Protein AF-A0A3P6SZJ7-F1 (afdb_monomer_lite)

Radius of gyration: 25.79 Å; chains: 1; bounding box: 48×40×78 Å

InterPro domains:
  IPR000969 FACT complex subunit SSRP1/POB3 [PR00887] (162-178)
  IPR000969 FACT complex subunit SSRP1/POB3 [PR00887] (184-200)
  IPR011993 PH-like domain superfamily [G3DSA:2.30.29.30] (1-70)
  IPR024954 SSRP1, dimerization domain [PF03531] (82-145)
  IPR035417 FACT complex subunit SSRP1/POB3, N-terminal PH domain [PF17292] (1-74)
  IPR038167 SSRP1 domain superfamily [G3DSA:2.30.29.220] (71-152)
  IPR048993 FACT complex subunit SSRP1-like, first PH domain [PF21103] (157-251)
  IPR048993 FACT complex subunit SSRP1-like, first PH domain [cd13230] (157-252)
  IPR050454 RTT106/SSRP1 Histone Chaperone/FACT Complex [PTHR45849] (1-251)

Organism: Anisakis simplex (NCBI:txid6269)

Sequence (252 aa):
MADQQIQFKNTKTGKLQNIPSSDIDTIAWMRLANKPGLKFSLSNGTSLRFGGFHDKDFEKIKAFASKNWNKEVSQLEQSLKGWNYGKAEVKGQVLEFDVDDKPCFEIPLSNVSNCTSGKSEAVLEFHQNDDCAVSLMEMRFHIPTDPDADEDVDPVEILCTTPRGRYDIKVYQNHLSLHGKTYDYKIPIKTIMRLFLLPHKDGRHMYFVVQIHSFIQISLNPPLRQGQTRYHFLVLEFTKDEEVELDLGLTQ

Structure (mmCIF, N/CA/C/O backbone):
data_AF-A0A3P6SZJ7-F1
#
_entry.id   AF-A0A3P6SZJ7-F1
#
loop_
_atom_site.group_PDB
_atom_site.id
_atom_site.type_symbol
_atom_site.label_atom_id
_atom_site.label_alt_id
_atom_site.label_comp_id
_atom_site.label_asym_id
_atom_site.label_entity_id
_atom_site.label_seq_id
_atom_site.pdbx_PDB_ins_code
_atom_site.Cartn_x
_atom_site.Cartn_y
_atom_site.Cartn_z
_atom_site.occupancy
_atom_site.B_iso_or_equiv
_atom_site.auth_seq_id
_atom_site.auth_comp_id
_atom_site.auth_asym_id
_atom_site.auth_atom_id
_atom_site.pdbx_PDB_model_num
ATOM 1 N N . MET A 1 1 ? -18.912 4.535 22.023 1.00 76.19 1 MET A N 1
ATOM 2 C CA . MET A 1 1 ? -19.609 3.829 20.927 1.00 76.19 1 MET A CA 1
ATOM 3 C C . MET A 1 1 ? -21.094 4.044 21.138 1.00 76.19 1 MET A C 1
ATOM 5 O O . MET A 1 1 ? -21.507 4.079 22.291 1.00 76.19 1 MET A O 1
ATOM 9 N N . ALA A 1 2 ? -21.849 4.267 20.070 1.00 83.06 2 ALA A N 1
ATOM 10 C CA . ALA A 1 2 ? -23.304 4.381 20.105 1.00 83.06 2 ALA A CA 1
ATOM 11 C C . ALA A 1 2 ? -23.923 3.172 19.390 1.00 83.06 2 ALA A C 1
ATOM 13 O O . ALA A 1 2 ? -23.238 2.478 18.637 1.00 83.06 2 ALA A O 1
ATOM 14 N N . ASP A 1 3 ? -25.215 2.936 19.609 1.00 81.75 3 ASP A N 1
ATOM 15 C CA . ASP A 1 3 ? -25.893 1.711 19.168 1.00 81.75 3 ASP A CA 1
ATOM 16 C C . ASP A 1 3 ? -25.771 1.445 17.666 1.00 81.75 3 ASP A C 1
ATOM 18 O O . ASP A 1 3 ? -25.648 0.297 17.267 1.00 81.75 3 ASP A O 1
ATOM 22 N N . GLN A 1 4 ? -25.719 2.493 16.841 1.00 86.31 4 GLN A N 1
ATOM 23 C CA . GLN A 1 4 ? -25.642 2.366 15.382 1.00 86.31 4 GLN A CA 1
ATOM 24 C C . GLN A 1 4 ? -24.358 2.934 14.770 1.00 86.31 4 GLN A C 1
ATOM 26 O O . GLN A 1 4 ? -24.200 2.884 13.551 1.00 86.31 4 GLN A O 1
ATOM 31 N N . GLN A 1 5 ? -23.446 3.494 15.569 1.00 88.00 5 GLN A N 1
ATOM 32 C CA . GLN A 1 5 ? -22.256 4.164 15.039 1.00 88.00 5 GLN A CA 1
ATOM 33 C C . GLN A 1 5 ? -21.119 4.278 16.053 1.00 88.00 5 GLN A C 1
ATOM 35 O O . GLN A 1 5 ? -21.310 4.326 17.272 1.00 88.00 5 GLN A O 1
ATOM 40 N N . ILE A 1 6 ? -19.912 4.435 15.532 1.00 89.06 6 ILE A N 1
ATOM 41 C CA . ILE A 1 6 ? -18.746 4.889 16.276 1.00 89.06 6 ILE A CA 1
ATOM 42 C C . ILE A 1 6 ? -18.614 6.389 16.051 1.00 89.06 6 ILE A C 1
ATOM 44 O O . ILE A 1 6 ? -18.630 6.856 14.919 1.00 89.06 6 ILE A O 1
ATOM 48 N N . GLN A 1 7 ? -18.463 7.139 17.137 1.00 89.44 7 GLN A N 1
ATOM 49 C CA . GLN A 1 7 ? -18.126 8.555 17.087 1.00 89.44 7 GLN A CA 1
ATOM 50 C C . GLN A 1 7 ? -16.759 8.736 17.727 1.00 89.44 7 GLN A C 1
ATOM 52 O O . GLN A 1 7 ? -16.551 8.355 18.883 1.00 89.44 7 GLN A O 1
ATOM 57 N N . PHE A 1 8 ? -15.834 9.311 16.973 1.00 87.62 8 PHE A N 1
ATOM 58 C CA . PHE A 1 8 ? -14.504 9.655 17.439 1.00 87.62 8 PHE A CA 1
ATOM 59 C C . PHE A 1 8 ? -14.278 11.148 17.258 1.00 87.62 8 PHE A C 1
ATOM 61 O O . PHE A 1 8 ? -14.463 11.688 16.172 1.00 87.62 8 PHE A O 1
ATOM 68 N N . LYS A 1 9 ? -13.853 11.825 18.323 1.00 86.44 9 LYS A N 1
ATOM 69 C CA . LYS A 1 9 ? -13.433 13.222 18.259 1.00 86.44 9 LYS A CA 1
ATOM 70 C C . LYS A 1 9 ? -11.936 13.283 18.499 1.00 86.44 9 LYS A C 1
ATOM 72 O O . LYS A 1 9 ? -11.476 12.972 19.596 1.00 86.44 9 LYS A O 1
ATOM 77 N N . ASN A 1 10 ? -11.186 13.699 17.486 1.00 81.38 10 ASN A N 1
ATOM 78 C CA . ASN A 1 10 ? -9.757 13.924 17.640 1.00 81.38 10 ASN A CA 1
ATOM 79 C C . ASN A 1 10 ? -9.541 15.120 18.581 1.00 81.38 10 ASN A C 1
ATOM 81 O O . ASN A 1 10 ? -10.051 16.212 18.336 1.00 81.38 10 ASN A O 1
ATOM 85 N N . THR A 1 11 ? -8.802 14.917 19.669 1.00 82.81 11 THR A N 1
ATOM 86 C CA . THR A 1 11 ? -8.561 15.952 20.685 1.00 82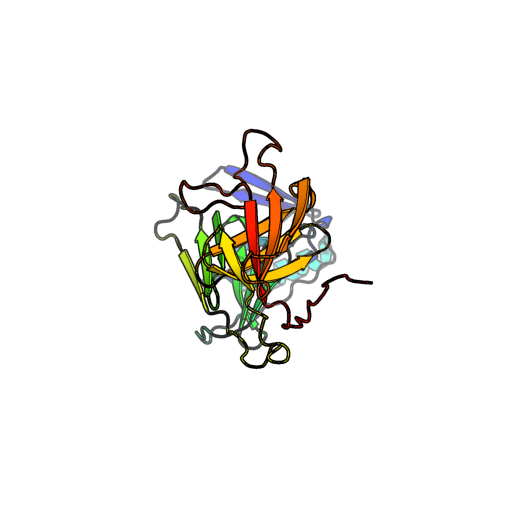.81 11 THR A CA 1
ATOM 87 C C . THR A 1 11 ? -7.619 17.055 20.211 1.00 82.81 11 THR A C 1
ATOM 89 O O . THR A 1 11 ? -7.724 18.169 20.712 1.00 82.81 11 THR A O 1
ATOM 92 N N . LYS A 1 12 ? -6.738 16.776 19.241 1.00 79.12 12 LYS A N 1
ATOM 93 C CA . LYS A 1 12 ? -5.815 17.761 18.657 1.00 79.12 12 LYS A CA 1
ATOM 94 C C . LYS A 1 12 ? -6.482 18.584 17.558 1.00 79.12 12 LYS A C 1
ATOM 96 O O . LYS A 1 12 ? -6.440 19.805 17.595 1.00 79.12 12 LYS A O 1
ATOM 101 N N . THR A 1 13 ? -7.113 17.919 16.589 1.00 80.31 13 THR A N 1
ATOM 102 C CA . THR A 1 13 ? -7.690 18.599 15.413 1.00 80.31 13 THR A CA 1
ATOM 103 C C . THR A 1 13 ? -9.141 19.028 15.613 1.00 80.31 13 THR A C 1
ATOM 105 O O . THR A 1 13 ? -9.697 19.739 14.783 1.00 80.31 13 THR A O 1
ATOM 108 N N . GLY A 1 14 ? -9.805 18.545 16.668 1.00 82.00 14 GLY A N 1
ATOM 109 C CA . GLY A 1 14 ? -11.236 18.753 16.900 1.00 82.00 14 GLY A CA 1
ATOM 110 C C . GLY A 1 14 ? -12.147 18.014 15.913 1.00 82.00 14 GLY A C 1
ATOM 111 O O . GLY A 1 14 ? -13.367 18.046 16.085 1.00 82.00 14 GLY A O 1
ATOM 112 N N . LYS A 1 15 ? -11.577 17.334 14.906 1.00 84.25 15 LYS A N 1
ATOM 113 C CA . LYS A 1 15 ? -12.318 16.646 13.848 1.00 84.25 15 LYS A CA 1
ATOM 114 C C . LYS A 1 15 ? -13.164 15.528 14.448 1.00 84.25 15 LYS A C 1
ATOM 116 O O . LYS A 1 15 ? -12.641 14.629 15.111 1.00 84.25 15 LYS A O 1
ATOM 121 N N . LEU A 1 16 ? -14.468 15.602 14.199 1.00 86.69 16 LEU A N 1
ATOM 122 C CA . LEU A 1 16 ? -15.416 14.547 14.520 1.00 86.69 16 LEU A CA 1
ATOM 123 C C . LEU A 1 16 ? -15.485 13.575 13.340 1.00 86.69 16 LEU A C 1
ATOM 125 O O . LEU A 1 16 ? -15.682 13.988 12.198 1.00 86.69 16 LEU A O 1
ATOM 129 N N . GLN A 1 17 ? -15.318 12.293 13.622 1.00 87.00 17 GLN A N 1
ATOM 130 C CA . GLN A 1 17 ? -15.452 11.206 12.672 1.00 87.00 17 GLN A CA 1
ATOM 131 C C . GLN A 1 17 ? -16.564 10.284 13.159 1.00 87.00 17 GLN A C 1
ATOM 133 O O . GLN A 1 17 ? -16.480 9.727 14.254 1.00 87.00 17 GLN A O 1
ATOM 138 N N . ASN A 1 18 ? -17.600 10.141 12.337 1.00 90.06 18 ASN A N 1
ATOM 139 C CA . ASN A 1 18 ? -18.722 9.251 12.592 1.00 90.06 18 ASN A CA 1
ATOM 140 C C . ASN A 1 18 ? -18.651 8.101 11.594 1.00 90.06 18 ASN A C 1
ATOM 142 O O . ASN A 1 18 ? -18.547 8.341 10.393 1.00 90.06 18 ASN A O 1
ATOM 146 N N . ILE A 1 19 ? -18.675 6.873 12.097 1.00 90.50 19 ILE A N 1
ATOM 147 C CA . ILE A 1 19 ? -18.594 5.652 11.298 1.00 90.50 19 ILE A CA 1
ATOM 148 C C . ILE A 1 19 ? -19.847 4.835 11.606 1.00 90.50 19 ILE A C 1
ATOM 150 O O . ILE A 1 19 ? -19.990 4.362 12.740 1.00 90.50 19 ILE A O 1
ATOM 154 N N . PRO A 1 20 ? -20.771 4.695 10.650 1.00 92.31 20 PRO A N 1
ATOM 155 C CA . PRO A 1 20 ? -21.921 3.816 10.788 1.00 92.31 20 PRO A CA 1
ATOM 156 C C . PRO A 1 20 ? -21.491 2.374 11.061 1.00 92.31 20 PRO A C 1
ATOM 158 O O . PRO A 1 20 ? -20.529 1.874 10.486 1.00 92.31 20 PRO A O 1
ATOM 161 N N . SER A 1 21 ? -22.234 1.682 11.920 1.00 91.25 21 SER A N 1
ATOM 162 C CA . SER A 1 21 ? -22.017 0.254 12.191 1.00 91.25 21 SER A CA 1
ATOM 163 C C . SER A 1 21 ? -22.237 -0.630 10.958 1.00 91.25 21 SER A C 1
ATOM 165 O O . SER A 1 21 ? -21.611 -1.681 10.857 1.00 91.25 21 SER A O 1
ATOM 167 N N . SER A 1 22 ? -23.063 -0.180 10.005 1.00 92.69 22 SER A N 1
ATOM 168 C CA . SER A 1 22 ? -23.278 -0.825 8.703 1.00 92.69 22 SER A CA 1
ATOM 169 C C . SER A 1 22 ? -22.016 -0.904 7.853 1.00 92.69 22 SER A C 1
ATOM 171 O O . SER A 1 22 ? -21.877 -1.826 7.058 1.00 92.69 22 SER A O 1
ATOM 173 N N . ASP A 1 23 ? -21.105 0.054 8.025 1.00 93.50 23 ASP A N 1
ATOM 174 C CA . ASP A 1 23 ? -19.923 0.190 7.177 1.00 93.50 23 ASP A CA 1
ATOM 175 C C . ASP A 1 23 ? -18.754 -0.647 7.708 1.00 93.50 23 ASP A C 1
ATOM 177 O O . ASP A 1 23 ? -17.721 -0.740 7.048 1.00 93.50 23 ASP A O 1
ATOM 181 N N . ILE A 1 24 ? -18.904 -1.231 8.902 1.00 93.56 24 ILE A N 1
ATOM 182 C CA . ILE A 1 24 ? -17.894 -2.047 9.569 1.00 93.56 24 ILE A CA 1
ATOM 183 C C . ILE A 1 24 ? -18.015 -3.484 9.072 1.00 93.56 24 ILE A C 1
ATOM 185 O O . ILE A 1 24 ? -19.023 -4.151 9.312 1.00 93.56 24 ILE A O 1
ATOM 189 N N . ASP A 1 25 ? -16.948 -4.003 8.477 1.00 92.81 25 ASP A N 1
ATOM 190 C CA . ASP A 1 25 ? -16.875 -5.402 8.067 1.00 92.81 25 ASP A CA 1
ATOM 191 C C . ASP A 1 25 ? -16.391 -6.269 9.220 1.00 92.81 25 ASP A C 1
ATOM 193 O O . ASP A 1 25 ? -17.108 -7.179 9.651 1.00 92.81 25 ASP A O 1
ATOM 197 N N . THR A 1 26 ? -15.214 -5.944 9.760 1.00 92.94 26 THR A N 1
ATOM 198 C CA . THR A 1 26 ? -14.556 -6.719 10.816 1.00 92.94 26 THR A CA 1
ATOM 199 C C . THR A 1 26 ? -14.027 -5.831 11.936 1.00 92.94 26 THR A C 1
ATOM 201 O O . THR A 1 26 ? -13.683 -4.661 11.738 1.00 92.94 26 THR A O 1
ATOM 204 N N . ILE A 1 27 ? -13.978 -6.407 13.140 1.00 95.31 27 ILE A N 1
ATOM 205 C CA . ILE A 1 27 ? -13.460 -5.760 14.344 1.00 95.31 27 ILE A CA 1
ATOM 206 C C . ILE A 1 27 ? -12.384 -6.664 14.937 1.00 95.31 27 ILE A C 1
ATOM 208 O O . ILE A 1 27 ? -12.662 -7.796 15.329 1.00 95.31 27 ILE A O 1
ATOM 212 N N . ALA A 1 28 ? -11.163 -6.150 15.032 1.00 95.06 28 ALA A N 1
ATOM 213 C CA . ALA A 1 28 ? -10.030 -6.868 15.593 1.00 95.06 28 ALA A CA 1
ATOM 214 C C . ALA A 1 28 ? -9.507 -6.176 16.857 1.00 95.06 28 ALA A C 1
ATOM 216 O O . ALA A 1 28 ? -9.286 -4.964 16.884 1.00 95.06 28 ALA A O 1
ATOM 217 N N . TRP A 1 29 ? -9.282 -6.963 17.904 1.00 95.75 29 TRP A N 1
ATOM 218 C CA . TRP A 1 29 ? -8.554 -6.565 19.101 1.00 95.75 29 TRP A CA 1
ATOM 219 C C . TRP A 1 29 ? -7.080 -6.912 18.925 1.00 95.75 29 TRP A C 1
ATOM 221 O O . TRP A 1 29 ? -6.735 -8.082 18.766 1.00 95.75 29 TRP A O 1
ATOM 231 N N . MET A 1 30 ? -6.217 -5.901 18.945 1.00 93.62 30 MET A N 1
ATOM 232 C CA . MET A 1 30 ? -4.788 -6.053 18.655 1.00 93.62 30 MET A CA 1
ATOM 233 C C . MET A 1 30 ? -3.933 -5.168 19.565 1.00 93.62 30 MET A C 1
ATOM 235 O O . MET A 1 30 ? -4.438 -4.266 20.235 1.00 93.62 30 MET A O 1
ATOM 239 N N . ARG A 1 31 ? -2.619 -5.397 19.591 1.00 90.19 31 ARG A N 1
ATOM 240 C CA . ARG A 1 31 ? -1.677 -4.526 20.308 1.00 90.19 31 ARG A CA 1
ATOM 241 C C . ARG A 1 31 ? -1.340 -3.313 19.437 1.00 90.19 31 ARG A C 1
ATOM 243 O O . ARG A 1 31 ? -0.847 -3.441 18.325 1.00 90.19 31 ARG A O 1
ATOM 250 N N . LEU A 1 32 ? -1.554 -2.112 19.966 1.00 88.94 32 LEU A N 1
ATOM 251 C CA . LEU A 1 32 ? -1.064 -0.866 19.378 1.00 88.94 32 LEU A CA 1
ATOM 252 C C . LEU A 1 32 ? 0.052 -0.325 20.275 1.00 88.94 32 LEU A C 1
ATOM 254 O O . LEU A 1 32 ? -0.197 0.289 21.315 1.00 88.94 32 LEU A O 1
ATOM 258 N N . ALA A 1 33 ? 1.298 -0.598 19.879 1.00 83.75 33 ALA A N 1
ATOM 259 C CA . ALA A 1 33 ? 2.487 -0.376 20.700 1.00 83.75 33 ALA A CA 1
ATOM 260 C C . ALA A 1 33 ? 2.377 -1.086 22.067 1.00 83.75 33 ALA A C 1
ATOM 262 O O . ALA A 1 33 ? 2.270 -2.309 22.135 1.00 83.75 33 ALA A O 1
ATOM 263 N N . ASN A 1 34 ? 2.396 -0.338 23.171 1.00 85.69 34 ASN A N 1
ATOM 264 C CA . ASN A 1 34 ? 2.392 -0.895 24.524 1.00 85.69 34 ASN A CA 1
ATOM 265 C C . ASN A 1 34 ? 0.990 -1.135 25.109 1.00 85.69 34 ASN A C 1
ATOM 267 O O . ASN A 1 34 ? 0.890 -1.692 26.203 1.00 85.69 34 ASN A O 1
ATOM 271 N N . LYS A 1 35 ? -0.086 -0.752 24.412 1.00 91.31 35 LYS A N 1
ATOM 272 C CA . LYS A 1 35 ? -1.468 -0.887 24.897 1.00 91.31 35 LYS A CA 1
ATOM 273 C C . LYS A 1 35 ? -2.346 -1.630 23.893 1.00 91.31 35 LYS A C 1
ATOM 275 O O . LYS A 1 35 ? -2.045 -1.625 22.701 1.00 91.31 35 LYS A O 1
ATOM 280 N N . PRO A 1 36 ? -3.427 -2.280 24.341 1.00 92.38 36 PRO A N 1
ATOM 281 C CA . PRO A 1 36 ? -4.401 -2.827 23.418 1.00 92.38 36 PRO A CA 1
ATOM 282 C C . PRO A 1 36 ? -5.149 -1.724 22.658 1.00 92.38 36 PRO A C 1
ATOM 284 O O . PRO A 1 36 ? -5.267 -0.568 23.092 1.00 92.38 36 PRO A O 1
ATOM 287 N N . GLY A 1 37 ? -5.649 -2.114 21.497 1.00 94.25 37 GLY A N 1
ATOM 288 C CA . GLY A 1 37 ? -6.355 -1.276 20.554 1.00 94.25 37 GLY A CA 1
ATOM 289 C C . GLY A 1 37 ? -7.414 -2.048 19.783 1.00 94.25 37 GLY A C 1
ATOM 290 O O . GLY A 1 37 ? -7.421 -3.278 19.739 1.00 94.25 37 GLY A O 1
ATOM 291 N N . LEU A 1 38 ? -8.298 -1.286 19.152 1.00 94.31 38 LEU A N 1
ATOM 292 C CA . LEU A 1 38 ? -9.289 -1.783 18.213 1.00 94.31 38 LEU A CA 1
ATOM 293 C C . LEU A 1 38 ? -8.911 -1.373 16.801 1.00 94.31 38 LEU A C 1
ATOM 295 O O . LEU A 1 38 ? -8.642 -0.197 16.546 1.00 94.31 38 LEU A O 1
ATOM 299 N N . LYS A 1 39 ? -8.963 -2.335 15.889 1.00 92.94 39 LYS A N 1
ATOM 300 C CA . LYS A 1 39 ? -8.926 -2.123 14.448 1.00 92.94 39 LYS A CA 1
ATOM 301 C C . LYS A 1 39 ? -10.315 -2.399 13.882 1.00 92.94 39 LYS A C 1
ATOM 303 O O . LYS A 1 39 ? -10.883 -3.460 14.124 1.00 92.94 39 LYS A O 1
ATOM 308 N N . PHE A 1 40 ? -10.840 -1.437 13.138 1.00 92.69 40 PHE A N 1
ATOM 309 C CA . PHE A 1 40 ? -12.068 -1.561 12.365 1.00 92.69 40 PHE A CA 1
ATOM 310 C C . PHE A 1 40 ? -11.699 -1.573 10.890 1.00 92.69 40 PHE A C 1
ATOM 312 O O . PHE A 1 40 ? -11.161 -0.581 10.393 1.00 92.69 40 PHE A O 1
ATOM 319 N N . SER A 1 41 ? -11.995 -2.671 10.204 1.00 91.94 41 SER A N 1
ATOM 320 C CA . SER A 1 41 ? -11.921 -2.715 8.744 1.00 91.94 41 SER A CA 1
ATOM 321 C C . SER A 1 41 ? -13.289 -2.357 8.186 1.00 91.94 41 SER A C 1
ATOM 323 O O . SER A 1 41 ? -14.299 -2.943 8.586 1.00 91.94 41 SER A O 1
ATOM 325 N N . LEU A 1 42 ? -13.322 -1.364 7.306 1.00 91.88 42 LEU A N 1
ATOM 326 C CA . LEU A 1 42 ? -14.545 -0.858 6.702 1.00 91.88 42 LEU A CA 1
ATOM 327 C C . LEU A 1 42 ? -14.739 -1.424 5.294 1.00 91.88 42 LEU A C 1
ATOM 329 O O . LEU A 1 42 ? -13.766 -1.689 4.587 1.00 91.88 42 LEU A O 1
ATOM 333 N N . SER A 1 43 ? -15.993 -1.478 4.860 1.00 90.81 43 SER A N 1
ATOM 334 C CA . SER A 1 43 ? -16.419 -1.927 3.522 1.00 90.81 43 SER A CA 1
ATOM 335 C C . SER A 1 43 ? -15.813 -1.141 2.360 1.00 90.81 43 SER A C 1
ATOM 337 O O . SER A 1 43 ? -15.677 -1.656 1.253 1.00 90.81 43 SER A O 1
ATOM 339 N N . ASN A 1 44 ? -15.376 0.097 2.598 1.00 86.12 44 ASN A N 1
ATOM 340 C CA . ASN A 1 44 ? -14.652 0.897 1.608 1.00 86.12 44 ASN A CA 1
ATOM 341 C C . ASN A 1 44 ? -13.151 0.541 1.497 1.00 86.12 44 ASN A C 1
ATOM 343 O O . ASN A 1 44 ? -12.404 1.238 0.810 1.00 86.12 44 ASN A O 1
ATOM 347 N N . GLY A 1 45 ? -12.692 -0.493 2.208 1.00 84.56 45 GLY A N 1
ATOM 348 C CA . GLY A 1 45 ? -11.298 -0.938 2.246 1.00 84.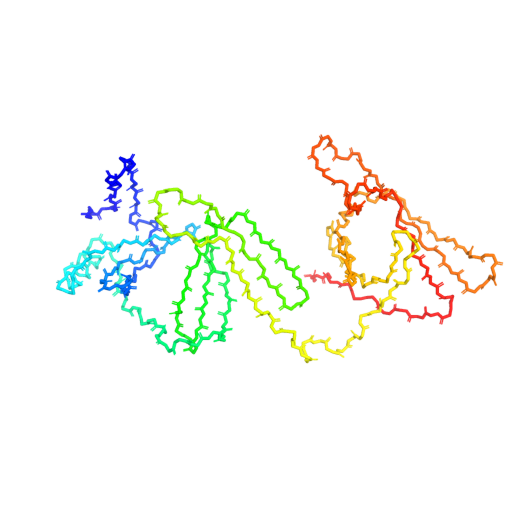56 45 GLY A CA 1
ATOM 349 C C . GLY A 1 45 ? -10.397 -0.147 3.200 1.00 84.56 45 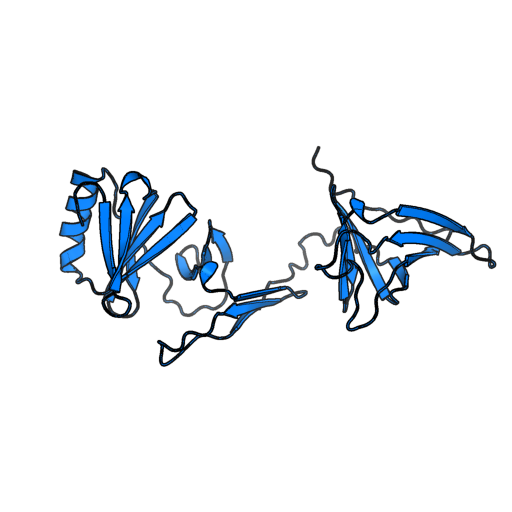GLY A C 1
ATOM 350 O O . GLY A 1 45 ? -9.201 -0.428 3.263 1.00 84.56 45 GLY A O 1
ATOM 351 N N . THR A 1 46 ? -10.924 0.835 3.937 1.00 87.19 46 THR A N 1
ATOM 352 C CA . THR A 1 46 ? -10.151 1.614 4.920 1.00 87.19 46 THR A CA 1
ATOM 353 C C . THR A 1 46 ? -10.046 0.862 6.248 1.00 87.19 46 THR A C 1
ATOM 355 O O . THR A 1 46 ? -11.018 0.273 6.716 1.00 87.19 46 THR A O 1
ATOM 358 N N . SER A 1 47 ? -8.882 0.944 6.897 1.00 88.62 47 SER A N 1
ATOM 359 C CA . SER A 1 47 ? -8.662 0.460 8.266 1.00 88.62 47 SER A CA 1
ATOM 360 C C . SER A 1 47 ? -8.552 1.639 9.233 1.00 88.62 47 SER A C 1
ATOM 362 O O . SER A 1 47 ? -7.792 2.579 8.995 1.00 88.62 47 SER A O 1
ATOM 364 N N . LEU A 1 48 ? -9.304 1.599 10.334 1.00 89.75 48 LEU A N 1
ATOM 365 C CA . LEU A 1 48 ? -9.247 2.593 11.406 1.00 89.75 48 LEU A CA 1
ATOM 366 C C . LEU A 1 48 ? -8.782 1.948 12.706 1.00 89.75 48 LEU A C 1
ATOM 368 O O . LEU A 1 48 ? -9.351 0.960 13.164 1.00 89.75 48 LEU A O 1
ATOM 372 N N . ARG A 1 49 ? -7.766 2.548 13.327 1.00 90.69 49 ARG A N 1
ATOM 373 C CA . ARG A 1 49 ? -7.144 2.051 14.555 1.00 90.69 49 ARG A CA 1
ATOM 374 C C . ARG A 1 49 ? -7.376 3.025 15.702 1.00 90.69 49 ARG A C 1
ATOM 376 O O . ARG A 1 49 ? -7.026 4.199 15.609 1.00 90.69 49 ARG A O 1
ATOM 383 N N . PHE A 1 50 ? -7.905 2.517 16.806 1.00 91.00 50 PHE A N 1
ATOM 384 C CA . PHE A 1 50 ? -8.104 3.264 18.042 1.00 91.00 50 PHE A CA 1
ATOM 385 C C . PHE A 1 50 ? -7.300 2.600 19.157 1.00 91.00 50 PHE A C 1
ATOM 387 O O . PHE A 1 50 ? -7.511 1.431 19.469 1.00 91.00 50 PHE A O 1
ATOM 394 N N . GLY A 1 51 ? -6.361 3.338 19.745 1.00 91.06 51 GLY A N 1
ATOM 395 C CA . GLY A 1 51 ? -5.522 2.859 20.844 1.00 91.06 51 GLY A CA 1
ATOM 396 C C . GLY A 1 51 ? -5.899 3.461 22.193 1.00 91.06 51 GLY A C 1
ATOM 397 O O . GLY A 1 51 ? -6.707 4.384 22.277 1.00 91.06 51 GLY A O 1
ATOM 398 N N . GLY A 1 52 ? -5.257 2.958 23.248 1.00 88.00 52 GLY A N 1
ATOM 399 C CA . GLY A 1 52 ? -5.381 3.500 24.606 1.00 88.00 52 GLY A CA 1
ATOM 400 C C . GLY A 1 52 ? -6.361 2.755 25.511 1.00 88.00 52 GLY A C 1
ATOM 401 O O . GLY A 1 52 ? -6.664 3.250 26.596 1.00 88.00 52 GLY A O 1
ATOM 402 N N . PHE A 1 53 ? -6.823 1.577 25.094 1.00 93.25 53 PHE A N 1
ATOM 403 C CA . PHE A 1 53 ? -7.686 0.724 25.904 1.00 93.25 53 PHE A CA 1
ATOM 404 C C . PHE A 1 53 ? -6.895 -0.000 27.001 1.00 93.25 53 PHE A C 1
ATOM 406 O O . PHE A 1 53 ? -5.662 -0.067 26.966 1.00 93.25 53 PHE A O 1
ATOM 413 N N . HIS A 1 54 ? -7.615 -0.555 27.975 1.00 93.62 54 HIS A N 1
ATOM 414 C CA . HIS A 1 54 ? -7.080 -1.500 28.952 1.00 93.62 54 HIS A CA 1
ATOM 415 C C . HIS A 1 54 ? -7.525 -2.922 28.605 1.00 93.62 54 HIS A C 1
ATOM 417 O O . HIS A 1 54 ? -8.578 -3.119 28.004 1.00 93.62 54 HIS A O 1
ATOM 423 N N . ASP A 1 55 ? -6.778 -3.936 29.047 1.00 90.44 55 ASP A N 1
ATOM 424 C CA . ASP A 1 55 ? -7.126 -5.344 28.792 1.00 90.44 55 ASP A CA 1
ATOM 425 C C . ASP A 1 55 ? -8.527 -5.710 29.317 1.00 90.44 55 ASP A C 1
ATOM 427 O O . ASP A 1 55 ? -9.258 -6.477 28.697 1.00 90.44 55 ASP A O 1
ATOM 431 N N . LYS A 1 56 ? -8.951 -5.078 30.421 1.00 93.12 56 LYS A N 1
ATOM 432 C CA . LYS A 1 56 ? -10.289 -5.251 31.015 1.00 93.12 56 LYS A CA 1
ATOM 433 C C . LYS A 1 56 ? -11.430 -4.722 30.139 1.00 93.12 56 LYS A C 1
ATOM 435 O O . LYS A 1 56 ? -12.588 -5.044 30.404 1.00 93.12 56 LYS A O 1
ATOM 440 N N . ASP A 1 57 ? -11.131 -3.890 29.142 1.00 94.19 57 ASP A N 1
ATOM 441 C CA . ASP A 1 57 ? -12.143 -3.323 28.250 1.00 94.19 57 ASP A CA 1
ATOM 442 C C . ASP A 1 57 ? -12.568 -4.318 27.161 1.00 94.19 57 ASP A C 1
ATOM 444 O O . ASP A 1 57 ? -13.664 -4.172 26.619 1.00 94.19 57 ASP A O 1
ATOM 448 N N . PHE A 1 58 ? -11.764 -5.355 26.889 1.00 94.19 58 PHE A N 1
ATOM 449 C CA . PHE A 1 58 ? -12.035 -6.339 25.837 1.00 94.19 58 PHE A CA 1
ATOM 450 C C . PHE A 1 58 ? -13.417 -6.988 25.980 1.00 94.19 58 PHE A C 1
ATOM 452 O O . PHE A 1 58 ? -14.225 -6.910 25.059 1.00 94.19 58 PHE A O 1
ATOM 459 N N . GLU A 1 59 ? -13.731 -7.546 27.153 1.00 94.44 59 GLU A N 1
ATOM 460 C CA . GLU A 1 59 ? -15.013 -8.227 27.397 1.00 94.44 59 GLU A CA 1
ATOM 461 C C . GLU A 1 59 ? -16.212 -7.287 27.232 1.00 94.44 59 GLU A C 1
ATOM 463 O O . GLU A 1 59 ? -17.237 -7.651 26.654 1.00 94.44 59 GLU A O 1
ATOM 468 N N . LYS A 1 60 ? -16.071 -6.033 27.679 1.00 94.44 60 LYS A N 1
ATOM 469 C CA . LYS A 1 60 ? -17.126 -5.019 27.542 1.00 94.44 60 LYS A CA 1
ATOM 470 C C . LYS A 1 60 ? -17.370 -4.668 26.079 1.00 94.44 60 LYS A C 1
ATOM 472 O O . LYS A 1 60 ? -18.518 -4.551 25.660 1.00 94.44 60 LYS A O 1
ATOM 477 N N . ILE A 1 61 ? -16.297 -4.500 25.309 1.00 94.06 61 ILE A N 1
ATOM 478 C CA . ILE A 1 61 ? -16.364 -4.148 23.889 1.00 94.06 61 ILE A CA 1
ATOM 479 C C . ILE A 1 61 ? -16.908 -5.318 23.072 1.00 94.06 61 ILE A C 1
ATOM 481 O O . ILE A 1 61 ? -17.770 -5.111 22.222 1.00 94.06 61 ILE A O 1
ATOM 485 N N . LYS A 1 62 ? -16.463 -6.544 23.364 1.00 94.94 62 LYS A N 1
ATOM 486 C CA . LYS A 1 62 ? -16.957 -7.765 22.723 1.00 94.94 62 LYS A CA 1
ATOM 487 C C . LYS A 1 62 ? -18.460 -7.942 22.949 1.00 94.94 62 LYS A C 1
ATOM 489 O O . LYS A 1 62 ? -19.201 -8.138 21.987 1.00 94.94 62 LYS A O 1
ATOM 494 N N . ALA A 1 63 ? -18.922 -7.797 24.194 1.00 94.81 63 ALA A N 1
ATOM 495 C CA . ALA A 1 63 ? -20.345 -7.866 24.524 1.00 94.81 63 ALA A CA 1
ATOM 496 C C . ALA A 1 63 ? -21.157 -6.755 23.834 1.00 94.81 63 ALA A C 1
ATOM 498 O O . ALA A 1 63 ? -22.245 -7.015 23.325 1.00 94.81 63 ALA A O 1
ATOM 499 N N . PHE A 1 64 ? -20.621 -5.531 23.779 1.00 94.62 64 PHE A N 1
ATOM 500 C CA . PHE A 1 64 ? -21.266 -4.405 23.105 1.00 94.62 64 PHE A CA 1
ATOM 501 C C . PHE A 1 64 ? -21.392 -4.628 21.591 1.00 94.62 64 PHE A C 1
ATOM 503 O O . PHE A 1 64 ? -22.482 -4.488 21.044 1.00 94.62 64 PHE A O 1
ATOM 510 N N . ALA A 1 65 ? -20.307 -5.009 20.911 1.00 93.62 65 ALA A N 1
ATOM 511 C CA . ALA A 1 65 ? -20.304 -5.224 19.463 1.00 93.62 65 ALA A CA 1
ATOM 512 C C . ALA A 1 65 ? -21.236 -6.374 19.045 1.00 93.62 65 ALA A C 1
ATOM 514 O O . ALA A 1 65 ? -21.981 -6.245 18.073 1.00 93.62 65 ALA A O 1
ATOM 515 N N . SER A 1 66 ? -21.261 -7.461 19.823 1.00 94.06 66 SER A N 1
ATOM 516 C CA . SER A 1 66 ? -22.169 -8.583 19.574 1.00 94.06 66 SER A CA 1
ATOM 517 C C . SER A 1 66 ? -23.631 -8.181 19.783 1.00 94.06 66 SER A C 1
ATOM 519 O O . SER A 1 66 ? -24.466 -8.448 18.924 1.00 94.06 66 SER A O 1
ATOM 521 N N . LYS A 1 67 ? -23.943 -7.474 20.877 1.00 93.94 67 LYS A N 1
ATOM 522 C CA . LYS A 1 67 ? -25.317 -7.075 21.207 1.00 93.94 67 LYS A CA 1
ATOM 523 C C . LYS A 1 67 ? -25.876 -6.003 20.268 1.00 93.94 67 LYS A C 1
ATOM 525 O O . LYS A 1 67 ? -27.043 -6.080 19.897 1.00 93.94 67 LYS A O 1
ATOM 530 N N . ASN A 1 68 ? -25.081 -4.989 19.935 1.00 93.12 68 ASN A N 1
ATOM 531 C CA . ASN A 1 68 ? -25.578 -3.782 19.272 1.00 93.12 68 ASN A CA 1
ATOM 532 C C . ASN A 1 68 ? -25.351 -3.810 17.757 1.00 93.12 68 ASN A C 1
ATOM 534 O O . ASN A 1 68 ? -26.165 -3.266 17.017 1.00 93.12 68 ASN A O 1
ATOM 538 N N . TRP A 1 69 ? -24.273 -4.445 17.287 1.00 92.19 69 TRP A N 1
ATOM 539 C CA . TRP A 1 69 ? -23.907 -4.463 15.864 1.00 92.19 69 TRP A CA 1
ATOM 540 C C . TRP A 1 69 ? -23.999 -5.850 15.229 1.00 92.19 69 TRP A C 1
ATOM 542 O O . TRP A 1 69 ? -23.838 -5.965 14.018 1.00 92.19 69 TRP A O 1
ATOM 552 N N . ASN A 1 70 ? -24.251 -6.898 16.022 1.00 92.62 70 ASN A N 1
ATOM 553 C CA . ASN A 1 70 ? -24.193 -8.290 15.575 1.00 92.62 70 ASN A CA 1
ATOM 554 C C . ASN A 1 70 ? -22.845 -8.635 14.906 1.00 92.62 70 ASN A C 1
ATOM 556 O O . ASN A 1 70 ? -22.787 -9.349 13.905 1.00 92.62 70 ASN A O 1
ATOM 560 N N . LYS A 1 71 ? -21.752 -8.077 15.445 1.00 92.56 71 LYS A N 1
ATOM 561 C CA . LYS A 1 71 ? -20.378 -8.282 14.969 1.00 92.56 71 LYS A CA 1
ATOM 562 C C . LYS A 1 71 ? -19.539 -8.938 16.057 1.00 92.56 71 LYS A C 1
ATOM 564 O O . LYS A 1 71 ? -19.619 -8.561 17.227 1.00 92.56 71 LYS A O 1
ATOM 569 N N . GLU A 1 72 ? -18.708 -9.895 15.663 1.00 94.06 72 GLU A N 1
ATOM 570 C CA . GLU A 1 72 ? -17.715 -10.490 16.553 1.00 94.06 72 GLU A CA 1
ATOM 571 C C . GLU A 1 72 ? -16.440 -9.636 16.598 1.00 94.06 72 GLU A C 1
ATOM 573 O O . GLU A 1 72 ? -16.047 -9.019 15.608 1.00 94.06 72 GLU A O 1
ATOM 578 N N . VAL A 1 73 ? -15.799 -9.605 17.769 1.00 95.44 73 VAL A N 1
ATOM 579 C CA . VAL A 1 73 ? -14.489 -8.978 17.970 1.00 95.44 73 VAL A CA 1
ATOM 580 C C . VAL A 1 73 ? -13.441 -10.079 18.086 1.00 95.44 73 VAL A C 1
ATOM 582 O O . VAL A 1 73 ? -13.370 -10.761 19.112 1.00 95.44 73 VAL A O 1
ATOM 585 N N . SER A 1 74 ? -12.628 -10.252 17.045 1.00 94.56 74 SER A N 1
ATOM 586 C CA . SER A 1 74 ? -11.576 -11.272 16.994 1.00 94.56 74 SER A CA 1
ATOM 587 C C . SER A 1 74 ? -10.295 -10.781 17.666 1.00 94.56 74 SER A C 1
ATOM 589 O O . SER A 1 74 ? -9.882 -9.643 17.444 1.00 94.56 74 SER A O 1
ATOM 591 N N . GLN A 1 75 ? -9.619 -11.628 18.442 1.00 93.69 75 GLN A N 1
ATOM 592 C CA . GLN A 1 75 ? -8.258 -11.326 18.897 1.00 93.69 75 GLN A CA 1
ATOM 593 C C . GLN A 1 75 ? -7.276 -11.598 17.758 1.00 93.69 75 GLN A C 1
ATOM 595 O O . GLN A 1 75 ? -7.181 -12.724 17.279 1.00 93.69 75 GLN A O 1
ATOM 600 N N . LEU A 1 76 ? -6.569 -10.559 17.320 1.00 92.50 76 LEU A N 1
ATOM 601 C CA . LEU A 1 76 ? -5.585 -10.649 16.251 1.00 92.50 76 LEU A CA 1
ATOM 602 C C . LEU A 1 76 ? -4.187 -10.729 16.861 1.00 92.50 76 LEU A C 1
ATOM 604 O O . LEU A 1 76 ? -3.691 -9.760 17.443 1.00 92.50 76 LEU A O 1
ATOM 608 N N . GLU A 1 77 ? -3.559 -11.893 16.730 1.00 90.38 77 GLU A N 1
ATOM 609 C CA . GLU A 1 77 ? -2.179 -12.100 17.153 1.00 90.38 77 GLU A CA 1
ATOM 610 C C . GLU A 1 77 ? -1.222 -11.595 16.066 1.00 90.38 77 GLU A C 1
ATOM 612 O O . GLU A 1 77 ? -1.279 -12.038 14.921 1.00 90.38 77 GLU A O 1
ATOM 617 N N . GLN A 1 78 ? -0.343 -10.661 16.426 1.00 91.12 78 GLN A N 1
ATOM 618 C CA . GLN A 1 78 ? 0.639 -10.087 15.506 1.00 91.12 78 GLN A CA 1
ATOM 619 C C . GLN A 1 78 ? 1.990 -10.791 15.624 1.00 91.12 78 GLN A C 1
ATOM 621 O O . GLN A 1 78 ? 2.359 -11.273 16.698 1.00 91.12 78 GLN A O 1
ATOM 626 N N . SER A 1 79 ? 2.761 -10.803 14.537 1.00 91.81 79 SER A N 1
ATOM 627 C CA . SER A 1 79 ? 4.129 -11.316 14.577 1.00 91.81 79 SER A CA 1
ATOM 628 C C . SER A 1 79 ? 5.038 -10.369 15.364 1.00 91.81 79 SER A C 1
ATOM 630 O O . SER A 1 79 ? 5.184 -9.196 15.029 1.00 91.81 79 SER A O 1
ATOM 632 N N . LEU A 1 80 ? 5.668 -10.894 16.418 1.00 89.38 80 LEU A N 1
ATOM 633 C CA . LEU A 1 80 ? 6.642 -10.182 17.259 1.00 89.38 80 LEU A CA 1
ATOM 634 C C . LEU A 1 80 ? 8.065 -10.747 17.109 1.00 89.38 80 LEU A C 1
ATOM 636 O O . LEU A 1 80 ? 8.936 -10.460 17.925 1.00 89.38 80 LEU A O 1
ATOM 640 N N . LYS A 1 81 ? 8.306 -11.572 16.081 1.00 89.38 81 LYS A N 1
ATOM 641 C CA . LYS A 1 81 ? 9.587 -12.271 15.871 1.00 89.38 81 LYS A CA 1
ATOM 642 C C . LYS A 1 81 ? 10.731 -11.345 15.445 1.00 89.38 81 LYS A C 1
ATOM 644 O O . LYS A 1 81 ? 11.890 -11.725 15.564 1.00 89.38 81 LYS A O 1
ATOM 649 N N . GLY A 1 82 ? 10.411 -10.155 14.932 1.00 87.12 82 GLY A N 1
ATOM 650 C CA . GLY A 1 82 ? 11.397 -9.213 14.393 1.00 87.12 82 GLY A CA 1
ATOM 651 C C . GLY A 1 82 ? 11.995 -9.638 13.049 1.00 87.12 82 GLY A C 1
ATOM 652 O O . GLY A 1 82 ? 13.025 -9.108 12.647 1.00 87.12 82 GLY A O 1
ATOM 653 N N . TRP A 1 83 ? 11.379 -10.603 12.364 1.00 91.75 83 TRP A N 1
ATOM 654 C CA . TRP A 1 83 ? 11.794 -11.018 11.028 1.00 91.75 83 TRP A CA 1
ATOM 655 C C . TRP A 1 83 ? 11.360 -9.989 9.988 1.00 91.75 83 TRP A C 1
ATOM 657 O O . TRP A 1 83 ? 10.271 -9.424 10.067 1.00 91.75 83 TRP A O 1
ATOM 667 N N . ASN A 1 84 ? 12.229 -9.763 9.010 1.00 88.25 84 ASN A N 1
ATOM 668 C CA . ASN A 1 84 ? 12.045 -8.801 7.926 1.00 88.25 84 ASN A CA 1
ATOM 669 C C . ASN A 1 84 ? 11.743 -9.470 6.575 1.00 88.25 84 ASN A C 1
ATOM 671 O O . ASN A 1 84 ? 11.770 -8.802 5.545 1.00 88.25 84 ASN A O 1
ATOM 675 N N . TYR A 1 85 ? 11.487 -10.777 6.575 1.00 88.25 85 TYR A N 1
ATOM 676 C CA . TYR A 1 85 ? 11.057 -11.550 5.415 1.00 88.25 85 TYR A CA 1
ATOM 677 C C . TYR A 1 85 ? 9.633 -12.050 5.647 1.00 88.25 85 TYR A C 1
ATOM 679 O O . TYR A 1 85 ? 9.262 -12.389 6.771 1.00 88.25 85 TYR A O 1
ATOM 687 N N . GLY A 1 86 ? 8.830 -12.056 4.589 1.00 90.38 86 GLY A N 1
ATOM 688 C CA . GLY A 1 86 ? 7.401 -12.304 4.686 1.00 90.38 86 GLY A CA 1
ATOM 689 C C . GLY A 1 86 ? 6.677 -11.971 3.389 1.00 90.38 86 GLY A C 1
ATOM 690 O O . GLY A 1 86 ? 7.308 -11.720 2.360 1.00 90.38 86 GLY A O 1
ATOM 691 N N . LYS A 1 87 ? 5.347 -11.958 3.450 1.00 89.19 87 LYS A N 1
ATOM 692 C CA . LYS A 1 87 ? 4.472 -11.651 2.318 1.00 89.19 87 LYS A CA 1
ATOM 693 C C . LYS A 1 87 ? 3.921 -10.235 2.468 1.00 89.19 87 LYS A C 1
ATOM 695 O O . LYS A 1 87 ? 3.299 -9.920 3.477 1.00 89.19 87 LYS A O 1
ATOM 700 N N . ALA A 1 88 ? 4.127 -9.397 1.457 1.00 90.12 88 ALA A N 1
ATOM 701 C CA . ALA A 1 88 ? 3.493 -8.086 1.357 1.00 90.12 88 ALA A CA 1
ATOM 702 C C . ALA A 1 88 ? 2.258 -8.184 0.449 1.00 90.12 88 ALA A C 1
ATOM 704 O O . ALA A 1 88 ? 2.371 -8.620 -0.695 1.00 90.12 88 ALA A O 1
ATOM 705 N N . GLU A 1 89 ? 1.084 -7.785 0.932 1.00 89.00 89 GLU A N 1
ATOM 706 C CA . GLU A 1 89 ? -0.174 -7.879 0.186 1.00 89.00 89 GLU A CA 1
ATOM 707 C C . GLU A 1 89 ? -1.025 -6.623 0.387 1.00 89.00 89 GLU A C 1
ATOM 709 O O . GLU A 1 89 ? -1.173 -6.117 1.498 1.00 89.00 89 GLU A O 1
ATOM 714 N N . VAL A 1 90 ? -1.600 -6.101 -0.697 1.00 88.31 90 VAL A N 1
ATOM 715 C CA . VAL A 1 90 ? -2.517 -4.960 -0.621 1.00 88.31 90 VAL A CA 1
ATOM 716 C C . VAL A 1 90 ? -3.935 -5.481 -0.413 1.00 88.31 90 VAL A C 1
ATOM 718 O O . VAL A 1 90 ? -4.509 -6.109 -1.301 1.00 88.31 90 VAL A O 1
ATOM 721 N N . LYS A 1 91 ? -4.519 -5.195 0.753 1.00 85.06 91 LYS A N 1
ATOM 722 C CA . LYS A 1 91 ? -5.901 -5.542 1.106 1.00 85.06 91 LYS A CA 1
ATOM 723 C C . LYS A 1 91 ? -6.714 -4.256 1.264 1.00 85.06 91 LYS A C 1
ATOM 725 O O . LYS A 1 91 ? -6.598 -3.537 2.256 1.00 85.06 91 LYS A O 1
ATOM 730 N N . GLY A 1 92 ? -7.534 -3.942 0.260 1.00 85.81 92 GLY A N 1
ATOM 731 C CA . GLY A 1 92 ? -8.302 -2.694 0.219 1.00 85.81 92 GLY A CA 1
ATOM 732 C C . GLY A 1 92 ? -7.396 -1.469 0.045 1.00 85.81 92 GLY A C 1
ATOM 733 O O . GLY A 1 92 ? -6.677 -1.365 -0.943 1.00 85.81 92 GLY A O 1
ATOM 734 N N . GLN A 1 93 ? -7.437 -0.539 1.002 1.00 88.94 93 GLN A N 1
ATOM 735 C CA . GLN A 1 93 ? -6.617 0.684 1.034 1.00 88.94 93 GLN A CA 1
ATOM 736 C C . GLN A 1 93 ? -5.431 0.563 2.004 1.00 88.94 93 GLN A C 1
ATOM 738 O O . GLN A 1 93 ? -4.956 1.558 2.561 1.00 88.94 93 GLN A O 1
ATOM 743 N N . VAL A 1 94 ? -4.974 -0.664 2.257 1.00 90.94 94 VAL A N 1
ATOM 744 C CA . VAL A 1 94 ? -3.918 -0.969 3.223 1.00 90.94 94 VAL A CA 1
ATOM 745 C C . VAL A 1 94 ? -2.938 -1.965 2.614 1.00 90.94 94 VAL A C 1
ATOM 747 O O . VAL A 1 94 ? -3.347 -2.987 2.072 1.00 90.94 94 VAL A O 1
ATOM 750 N N . LEU A 1 95 ? -1.644 -1.679 2.732 1.00 92.38 95 LEU A N 1
ATOM 751 C CA . LEU A 1 95 ? -0.580 -2.657 2.524 1.00 92.38 95 LEU A CA 1
ATOM 752 C C . LEU A 1 95 ? -0.342 -3.408 3.839 1.00 92.38 95 LEU A C 1
ATOM 754 O O . LEU A 1 95 ? -0.041 -2.777 4.851 1.00 92.38 95 LEU A O 1
ATOM 758 N N . GLU A 1 96 ? -0.468 -4.728 3.836 1.00 92.56 96 GLU A N 1
ATOM 759 C CA . GLU A 1 96 ? -0.221 -5.605 4.983 1.00 92.56 96 GLU A CA 1
ATOM 760 C C . GLU A 1 96 ? 1.051 -6.428 4.748 1.00 92.56 96 GLU A C 1
ATOM 762 O O . GLU A 1 96 ? 1.297 -6.894 3.636 1.00 92.56 96 GLU A O 1
ATOM 767 N N . PHE A 1 97 ? 1.879 -6.562 5.785 1.00 94.25 97 PHE A N 1
ATOM 768 C CA . PHE A 1 97 ? 3.081 -7.389 5.762 1.00 94.25 97 PHE A CA 1
ATOM 769 C C . PHE A 1 97 ? 2.944 -8.522 6.777 1.00 94.25 97 PHE A C 1
ATOM 771 O O . PHE A 1 97 ? 2.925 -8.272 7.988 1.00 94.25 97 PHE A O 1
ATOM 778 N N . ASP A 1 98 ? 2.880 -9.750 6.274 1.00 93.19 98 ASP A N 1
ATOM 779 C CA . ASP A 1 98 ? 2.655 -10.971 7.041 1.00 93.19 98 ASP A CA 1
ATOM 780 C C . ASP A 1 98 ? 3.960 -11.763 7.200 1.00 93.19 98 ASP A C 1
ATOM 782 O O . ASP A 1 98 ? 4.723 -11.946 6.251 1.00 93.19 98 ASP A O 1
ATOM 786 N N . VAL A 1 99 ? 4.207 -12.261 8.412 1.00 92.88 99 VAL A N 1
ATOM 787 C CA . VAL A 1 99 ? 5.343 -13.125 8.763 1.00 92.88 99 VAL A CA 1
ATOM 788 C C . VAL A 1 99 ? 4.776 -14.394 9.391 1.00 92.88 99 VAL A C 1
ATOM 790 O O . VAL A 1 99 ? 4.180 -14.320 10.466 1.00 92.88 99 VAL A O 1
ATOM 793 N N . ASP A 1 100 ? 4.971 -15.544 8.741 1.00 89.69 100 ASP A N 1
ATOM 794 C CA . ASP A 1 100 ? 4.368 -16.837 9.113 1.00 89.69 100 ASP A CA 1
ATOM 795 C C . ASP A 1 100 ? 2.843 -16.749 9.308 1.00 89.69 100 ASP A C 1
ATOM 797 O O . ASP A 1 100 ? 2.321 -17.088 10.373 1.00 89.69 100 ASP A O 1
ATOM 801 N N . ASP A 1 101 ? 2.143 -16.204 8.307 1.00 88.25 101 ASP A N 1
ATOM 802 C CA 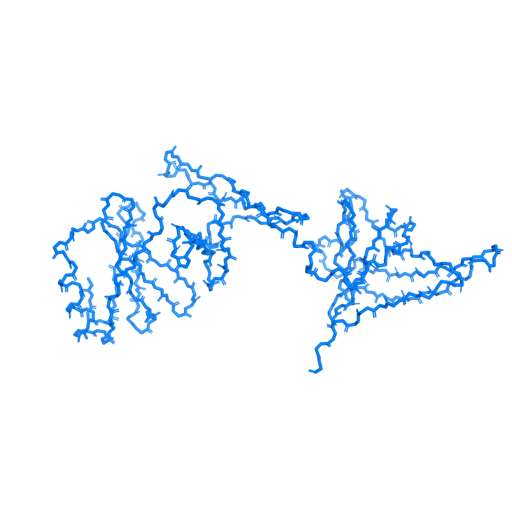. ASP A 1 101 ? 0.683 -15.997 8.297 1.00 88.25 101 ASP A CA 1
ATOM 803 C C . ASP A 1 101 ? 0.142 -15.124 9.444 1.00 88.25 101 ASP A C 1
ATOM 805 O O . ASP A 1 101 ? -1.067 -15.051 9.681 1.00 88.25 101 ASP A O 1
ATOM 809 N N . LYS A 1 102 ? 1.032 -14.432 10.166 1.00 90.88 102 LYS A N 1
ATOM 810 C CA . LYS A 1 102 ? 0.679 -13.466 11.204 1.00 90.88 102 LYS A CA 1
ATOM 811 C C . LYS A 1 102 ? 1.009 -12.051 10.739 1.00 90.88 102 LYS A C 1
ATOM 813 O O . LYS A 1 102 ? 2.155 -11.797 10.355 1.00 90.88 102 LYS A O 1
ATOM 818 N N . PRO A 1 103 ? 0.079 -11.094 10.874 1.00 91.50 103 PRO A N 1
ATOM 819 C CA . PRO A 1 103 ? 0.340 -9.717 10.493 1.00 91.50 103 PRO A CA 1
ATOM 820 C C . PRO A 1 103 ? 1.433 -9.116 11.368 1.00 91.50 103 PRO A C 1
ATOM 822 O O . PRO A 1 103 ? 1.345 -9.103 12.599 1.00 91.50 103 PRO A O 1
ATOM 825 N N . CYS A 1 104 ? 2.482 -8.608 10.734 1.00 93.38 104 CYS A N 1
ATOM 826 C CA . CYS A 1 104 ? 3.561 -7.897 11.405 1.00 93.38 104 CYS A CA 1
ATOM 827 C C . CYS A 1 104 ? 3.222 -6.406 11.486 1.00 93.38 104 CYS A C 1
ATOM 829 O O . CYS A 1 104 ? 3.118 -5.837 12.576 1.00 93.38 104 CYS A O 1
ATOM 831 N N . PHE A 1 105 ? 2.995 -5.770 10.337 1.00 91.75 105 PHE A N 1
ATOM 832 C CA . PHE A 1 105 ? 2.597 -4.368 10.265 1.00 91.75 105 PHE A CA 1
ATOM 833 C C . PHE A 1 105 ? 1.671 -4.104 9.079 1.00 91.75 105 PHE A C 1
ATOM 835 O O . PHE A 1 105 ? 1.551 -4.907 8.160 1.00 91.75 105 PHE A O 1
ATOM 842 N N . GLU A 1 106 ? 1.015 -2.947 9.119 1.00 91.62 106 GLU A N 1
ATOM 843 C CA . GLU A 1 106 ? 0.160 -2.482 8.032 1.00 91.62 106 GLU A CA 1
ATOM 844 C C . GLU A 1 106 ? 0.412 -0.996 7.794 1.00 91.62 106 GLU A C 1
ATOM 846 O O . GLU A 1 106 ? 0.669 -0.239 8.740 1.00 91.62 106 GLU A O 1
ATOM 851 N N . ILE A 1 107 ? 0.321 -0.591 6.535 1.00 92.50 107 ILE A N 1
ATOM 852 C CA . ILE A 1 107 ? 0.514 0.772 6.070 1.00 92.50 107 ILE A CA 1
ATOM 853 C C . ILE A 1 107 ? -0.764 1.195 5.341 1.00 92.50 107 ILE A C 1
ATOM 855 O O . ILE A 1 107 ? -1.064 0.662 4.271 1.00 92.50 107 ILE A O 1
ATOM 859 N N . PRO A 1 108 ? -1.528 2.159 5.882 1.00 91.50 108 PRO A N 1
ATOM 860 C CA . PRO A 1 108 ? -2.599 2.792 5.130 1.00 91.50 108 PRO A CA 1
ATOM 861 C C . PRO A 1 108 ? -2.027 3.470 3.886 1.00 91.50 108 PRO A C 1
ATOM 863 O O . PRO A 1 108 ? -1.108 4.286 3.992 1.00 91.50 108 PRO A O 1
ATOM 866 N N . LEU A 1 109 ? -2.593 3.180 2.716 1.00 91.19 109 LEU A N 1
ATOM 867 C CA . LEU A 1 109 ? -2.134 3.769 1.456 1.00 91.19 109 LEU A CA 1
ATOM 868 C C . LEU A 1 109 ? -2.342 5.289 1.423 1.00 91.19 109 LEU A C 1
ATOM 870 O O . LEU A 1 109 ? -1.595 5.991 0.759 1.00 91.19 109 LEU A O 1
ATOM 874 N N . SER A 1 110 ? -3.276 5.818 2.220 1.00 90.12 110 SER A N 1
ATOM 875 C CA . SER A 1 110 ? -3.453 7.263 2.421 1.00 90.12 110 SER A CA 1
ATOM 876 C C . SER A 1 110 ? -2.237 7.968 3.031 1.00 90.12 110 SER A C 1
ATOM 878 O O . SER A 1 110 ? -2.155 9.191 2.974 1.00 90.12 110 SER A O 1
ATOM 880 N N . ASN A 1 111 ? -1.333 7.223 3.674 1.00 90.12 111 ASN A N 1
ATOM 881 C CA . ASN A 1 111 ? -0.121 7.778 4.275 1.00 90.12 111 ASN A CA 1
ATOM 882 C C . ASN A 1 111 ? 1.067 7.749 3.304 1.00 90.12 111 ASN A C 1
ATOM 884 O O . ASN A 1 111 ? 2.079 8.399 3.572 1.00 90.12 111 ASN A O 1
ATOM 888 N N . VAL A 1 112 ? 0.951 6.995 2.210 1.00 92.56 112 VAL A N 1
ATOM 889 C CA . VAL A 1 112 ? 1.976 6.861 1.175 1.00 92.56 112 VAL A CA 1
ATOM 890 C C . VAL A 1 112 ? 1.808 8.019 0.197 1.00 92.56 112 VAL A C 1
ATOM 892 O O . VAL A 1 112 ? 0.750 8.178 -0.408 1.00 92.56 112 VAL A O 1
ATOM 895 N N . SER A 1 113 ? 2.845 8.839 0.055 1.00 92.94 113 SER A N 1
ATOM 896 C CA . SER A 1 113 ? 2.855 9.974 -0.870 1.00 92.94 113 SER A CA 1
ATOM 897 C C . SER A 1 113 ? 3.189 9.539 -2.293 1.00 92.94 113 SER A C 1
ATOM 899 O O . SER A 1 113 ? 2.636 10.072 -3.255 1.00 92.94 113 SER A O 1
ATOM 901 N N . ASN A 1 114 ? 4.091 8.569 -2.422 1.00 89.12 114 ASN A N 1
ATOM 902 C CA . ASN A 1 114 ? 4.567 8.051 -3.691 1.00 89.12 114 ASN A CA 1
ATOM 903 C C . ASN A 1 114 ? 5.081 6.615 -3.512 1.00 89.12 114 ASN A C 1
ATOM 905 O O . ASN A 1 114 ? 5.539 6.225 -2.438 1.00 89.12 114 ASN A O 1
ATOM 909 N N . CYS A 1 115 ? 4.999 5.820 -4.575 1.00 89.94 115 CYS A N 1
ATOM 910 C CA . CYS A 1 115 ? 5.524 4.462 -4.609 1.00 89.94 115 CYS A CA 1
ATOM 911 C C . CYS A 1 115 ? 6.246 4.248 -5.938 1.00 89.94 115 CYS A C 1
ATOM 913 O O . CYS A 1 115 ? 5.674 4.490 -7.003 1.00 89.94 115 CYS A O 1
ATOM 915 N N . THR A 1 116 ? 7.496 3.798 -5.875 1.00 84.88 116 THR A N 1
ATOM 916 C CA . THR A 1 116 ? 8.293 3.459 -7.057 1.00 84.88 116 THR A CA 1
ATOM 917 C C . THR A 1 116 ? 8.758 2.013 -6.974 1.00 84.88 116 THR A C 1
ATOM 919 O O . THR A 1 116 ? 9.152 1.531 -5.915 1.00 84.88 116 THR A O 1
ATOM 922 N N . SER A 1 117 ? 8.687 1.303 -8.096 1.00 82.88 117 SER A N 1
ATOM 923 C CA . SER A 1 117 ? 9.167 -0.073 -8.221 1.00 82.88 117 SER A CA 1
ATOM 924 C C . SER A 1 117 ? 10.433 -0.103 -9.072 1.00 82.88 117 SER A C 1
ATOM 926 O O . SER A 1 117 ? 10.461 0.483 -10.154 1.00 82.88 117 SER A O 1
ATOM 928 N N . GLY A 1 118 ? 11.455 -0.803 -8.596 1.00 75.44 118 GLY A N 1
ATOM 929 C CA . GLY A 1 118 ? 12.610 -1.254 -9.366 1.00 75.44 118 GLY A CA 1
ATOM 930 C C . GLY A 1 118 ? 12.555 -2.767 -9.604 1.00 75.44 118 GLY A C 1
ATOM 931 O O . GLY A 1 118 ? 11.577 -3.424 -9.262 1.00 75.44 118 GLY A O 1
ATOM 932 N N . LYS A 1 119 ? 13.632 -3.333 -10.165 1.00 75.56 119 LYS A N 1
ATOM 933 C CA . LYS A 1 119 ? 13.709 -4.764 -10.521 1.00 75.56 119 LYS A CA 1
ATOM 934 C C . LYS A 1 119 ? 13.498 -5.711 -9.329 1.00 75.56 119 LYS A C 1
ATOM 936 O O . LYS A 1 119 ? 12.863 -6.743 -9.477 1.00 75.56 119 LYS A O 1
ATOM 941 N N . SER A 1 120 ? 14.046 -5.366 -8.169 1.00 82.81 120 SER A N 1
ATOM 942 C CA . SER A 1 120 ? 14.010 -6.193 -6.953 1.00 82.81 120 SER A CA 1
ATOM 943 C C . SER A 1 120 ? 13.671 -5.370 -5.713 1.00 82.81 120 SER A C 1
ATOM 945 O O . SER A 1 120 ? 13.994 -5.753 -4.589 1.00 82.81 120 SER A O 1
ATOM 947 N N . GLU A 1 121 ? 13.113 -4.177 -5.906 1.00 85.31 121 GLU A N 1
ATOM 948 C CA . GLU A 1 121 ? 12.857 -3.234 -4.825 1.00 85.31 121 GLU A CA 1
ATOM 949 C C . GLU A 1 121 ? 11.540 -2.498 -5.051 1.00 85.31 121 GLU A C 1
ATOM 951 O O . GLU A 1 121 ? 11.233 -2.088 -6.167 1.00 85.31 121 GLU A O 1
ATOM 956 N N . ALA A 1 122 ? 10.787 -2.279 -3.981 1.00 88.06 122 ALA A N 1
ATOM 957 C CA . ALA A 1 122 ? 9.708 -1.302 -3.952 1.00 88.06 122 ALA A CA 1
ATOM 958 C C . ALA A 1 122 ? 10.018 -0.253 -2.889 1.00 88.06 122 ALA A C 1
ATOM 960 O O . ALA A 1 122 ? 10.259 -0.585 -1.728 1.00 88.06 122 ALA A O 1
ATOM 961 N N . VAL A 1 123 ? 10.006 1.012 -3.292 1.00 92.62 123 VAL A N 1
ATOM 962 C CA . VAL A 1 123 ? 10.276 2.164 -2.434 1.00 92.62 123 VAL A CA 1
ATOM 963 C C . VAL A 1 123 ? 8.966 2.895 -2.185 1.00 92.62 123 VAL A C 1
ATOM 965 O O . VAL A 1 123 ? 8.331 3.385 -3.119 1.00 92.62 123 VAL A O 1
ATOM 968 N N . LEU A 1 124 ? 8.570 2.963 -0.919 1.00 94.50 124 LEU A N 1
ATOM 969 C CA . LEU A 1 124 ? 7.425 3.725 -0.443 1.00 94.50 124 LEU A CA 1
ATOM 970 C C . LEU A 1 124 ? 7.932 5.003 0.214 1.00 94.50 124 LEU A C 1
ATOM 972 O O . LEU A 1 124 ? 8.688 4.948 1.183 1.00 94.50 124 LEU A O 1
ATOM 976 N N . GLU A 1 125 ? 7.465 6.139 -0.281 1.00 93.81 125 GLU A N 1
ATOM 977 C CA . GLU A 1 125 ? 7.667 7.451 0.326 1.00 93.81 125 GLU A CA 1
ATOM 978 C C . GLU A 1 125 ? 6.392 7.840 1.082 1.00 93.81 125 GLU A C 1
ATOM 980 O O . GLU A 1 125 ? 5.275 7.557 0.641 1.00 93.81 125 GLU A O 1
ATOM 985 N N . PHE A 1 126 ? 6.542 8.484 2.235 1.00 94.44 126 PHE A N 1
ATOM 986 C CA . PHE A 1 126 ? 5.423 8.841 3.106 1.00 94.44 126 PHE A CA 1
ATOM 987 C C . PHE A 1 126 ? 5.232 10.350 3.185 1.00 94.44 126 PHE A C 1
ATOM 989 O O . PHE A 1 126 ? 6.176 11.134 3.070 1.00 94.44 126 PHE A O 1
ATOM 996 N N . HIS A 1 127 ? 3.992 10.769 3.433 1.00 89.25 127 HIS A N 1
ATOM 997 C CA . HIS A 1 127 ? 3.716 12.161 3.761 1.00 89.25 127 HIS A CA 1
ATOM 998 C C . HIS A 1 127 ? 4.416 12.558 5.065 1.00 89.25 127 HIS A C 1
ATOM 1000 O O . HIS A 1 127 ? 4.304 11.870 6.083 1.00 89.25 127 HIS A O 1
ATOM 1006 N N . GLN A 1 128 ? 5.097 13.705 5.051 1.00 85.00 128 GLN A N 1
ATOM 1007 C CA . GLN A 1 128 ? 5.645 14.286 6.268 1.00 85.00 128 GLN A CA 1
ATOM 1008 C C . GLN A 1 128 ? 4.508 14.682 7.216 1.00 85.00 128 GLN A C 1
ATOM 1010 O O . GLN A 1 128 ? 3.516 15.283 6.803 1.00 85.00 128 GLN A O 1
ATOM 1015 N N . ASN A 1 129 ? 4.657 14.327 8.491 1.00 81.31 129 ASN A N 1
ATOM 1016 C CA . ASN A 1 129 ? 3.717 14.683 9.541 1.00 81.31 129 ASN A CA 1
ATOM 1017 C C . ASN A 1 129 ? 4.433 15.500 10.618 1.00 81.31 129 ASN A C 1
ATOM 1019 O O . ASN A 1 129 ? 5.143 14.937 11.453 1.00 81.31 129 ASN A O 1
ATOM 1023 N N . ASP A 1 130 ? 4.229 16.816 10.591 1.00 80.31 130 ASP A N 1
ATOM 1024 C CA . ASP A 1 130 ? 4.857 17.757 11.526 1.00 80.31 130 ASP A CA 1
ATOM 1025 C C . ASP A 1 130 ? 4.283 17.654 12.955 1.00 80.31 130 ASP A C 1
ATOM 1027 O O . ASP A 1 130 ? 4.900 18.124 13.910 1.00 80.31 130 ASP A O 1
ATOM 1031 N N . ASP A 1 131 ? 3.143 16.972 13.139 1.00 77.38 131 ASP A N 1
ATOM 1032 C CA . ASP A 1 131 ? 2.533 16.735 14.456 1.00 77.38 131 ASP A CA 1
ATOM 1033 C C . ASP A 1 131 ? 3.178 15.564 15.229 1.00 77.38 131 ASP A C 1
ATOM 1035 O O . ASP A 1 131 ? 2.777 15.259 16.366 1.00 77.38 131 ASP A O 1
ATOM 1039 N N . CYS A 1 132 ? 4.147 14.875 14.616 1.00 76.31 132 CYS A N 1
ATOM 1040 C CA . CYS A 1 132 ? 4.852 13.721 15.165 1.00 76.31 132 CYS A CA 1
ATOM 1041 C C . CYS A 1 132 ? 6.357 14.001 15.280 1.00 76.31 132 CYS A C 1
ATOM 1043 O O . CYS A 1 132 ? 7.014 14.358 14.311 1.00 76.31 132 CYS A O 1
ATOM 1045 N N . ALA A 1 133 ? 6.924 13.777 16.472 1.00 80.56 133 ALA A N 1
ATOM 1046 C CA . ALA A 1 133 ? 8.348 14.022 16.732 1.00 80.56 133 ALA A CA 1
ATOM 1047 C C . ALA A 1 133 ? 9.286 13.105 15.926 1.00 80.56 133 ALA A C 1
ATOM 1049 O O . ALA A 1 133 ? 10.423 13.472 15.647 1.00 80.56 133 ALA A O 1
ATOM 1050 N N . VAL A 1 134 ? 8.814 11.906 15.576 1.00 85.94 134 VAL A N 1
ATOM 1051 C CA . VAL A 1 134 ? 9.509 10.958 14.704 1.00 85.94 134 VAL A CA 1
ATOM 1052 C C . VAL A 1 134 ? 8.535 10.555 13.611 1.00 85.94 134 VAL A C 1
ATOM 1054 O O . VAL A 1 134 ? 7.434 10.088 13.912 1.00 85.94 134 VAL A O 1
ATOM 1057 N N . SER A 1 135 ? 8.956 10.719 12.362 1.00 85.50 135 SER A N 1
ATOM 1058 C CA . SER A 1 135 ? 8.137 10.438 11.189 1.00 85.50 135 SER A CA 1
ATOM 1059 C C . SER A 1 135 ? 8.901 9.515 10.245 1.00 85.50 135 SER A C 1
ATOM 1061 O O . SER A 1 135 ? 10.072 9.746 9.944 1.00 85.50 135 SER A O 1
ATOM 1063 N N . LEU A 1 136 ? 8.240 8.448 9.798 1.00 89.38 136 LEU A N 1
ATOM 1064 C CA . LEU A 1 136 ? 8.763 7.553 8.770 1.00 89.38 136 LEU A CA 1
ATOM 1065 C C . LEU A 1 136 ? 8.700 8.283 7.426 1.00 89.38 136 LEU A C 1
ATOM 1067 O O . LEU A 1 136 ? 7.622 8.729 7.051 1.00 89.38 136 LEU A O 1
ATOM 1071 N N . MET A 1 137 ? 9.836 8.430 6.741 1.00 91.00 137 MET A N 1
ATOM 1072 C CA . MET A 1 137 ? 9.926 9.173 5.473 1.00 91.00 137 MET A CA 1
ATOM 1073 C C . MET A 1 137 ? 9.939 8.248 4.259 1.00 91.00 137 MET A C 1
ATOM 1075 O O . MET A 1 137 ? 9.270 8.517 3.266 1.00 91.00 137 MET A O 1
ATOM 1079 N N . GLU A 1 138 ? 10.677 7.145 4.355 1.00 94.81 138 GLU A N 1
ATOM 1080 C CA . GLU A 1 138 ? 10.873 6.192 3.269 1.00 94.81 138 GLU A CA 1
ATOM 1081 C C . GLU A 1 138 ? 10.957 4.772 3.844 1.00 94.81 138 GLU A C 1
ATOM 1083 O O . GLU A 1 138 ? 11.510 4.561 4.928 1.00 94.81 138 GLU A O 1
ATOM 1088 N N . MET A 1 139 ? 10.413 3.797 3.122 1.00 94.62 139 MET A N 1
ATOM 1089 C CA . MET A 1 139 ? 10.567 2.370 3.391 1.00 94.62 139 MET A CA 1
ATOM 1090 C C . MET A 1 139 ? 10.872 1.645 2.084 1.00 94.62 139 MET A C 1
ATOM 1092 O O . MET A 1 139 ? 10.203 1.873 1.080 1.00 94.62 139 MET A O 1
ATOM 1096 N N . ARG A 1 140 ? 11.859 0.746 2.104 1.00 94.38 140 ARG A N 1
ATOM 1097 C CA . ARG A 1 140 ? 12.221 -0.082 0.950 1.00 94.38 140 ARG A CA 1
ATOM 1098 C C . ARG A 1 140 ? 11.958 -1.544 1.254 1.00 94.38 140 ARG A C 1
ATOM 1100 O O . ARG A 1 140 ? 12.493 -2.075 2.226 1.00 94.38 140 ARG A O 1
ATOM 1107 N N . PHE A 1 141 ? 11.159 -2.183 0.415 1.00 91.19 141 PHE A N 1
ATOM 1108 C CA . PHE A 1 141 ? 11.011 -3.629 0.394 1.00 91.19 141 PHE A CA 1
ATOM 1109 C C . PHE A 1 141 ? 11.947 -4.207 -0.645 1.00 91.19 141 PHE A C 1
ATOM 1111 O O . PHE A 1 141 ? 11.976 -3.726 -1.775 1.00 91.19 141 PHE A O 1
ATOM 1118 N N . HIS A 1 142 ? 12.653 -5.270 -0.281 1.00 89.75 142 HIS A N 1
ATOM 1119 C CA . HIS A 1 142 ? 13.235 -6.155 -1.273 1.00 89.75 142 HIS A CA 1
ATOM 1120 C C . HIS A 1 142 ? 12.128 -7.071 -1.796 1.00 89.75 142 HIS A C 1
ATOM 1122 O O . HIS A 1 142 ? 11.499 -7.785 -1.013 1.00 89.75 142 HIS A O 1
ATOM 1128 N N . ILE A 1 143 ? 11.877 -7.024 -3.099 1.00 84.31 143 ILE A N 1
ATOM 1129 C CA . ILE A 1 143 ? 10.984 -7.964 -3.769 1.00 84.31 143 ILE A CA 1
ATOM 1130 C C . ILE A 1 143 ? 11.887 -9.054 -4.338 1.00 84.31 143 ILE A C 1
ATOM 1132 O O . ILE A 1 143 ? 12.711 -8.735 -5.201 1.00 84.31 143 ILE A O 1
ATOM 1136 N N . PRO A 1 144 ? 11.783 -10.305 -3.852 1.00 72.38 144 PRO A N 1
ATOM 1137 C CA . PRO A 1 144 ? 12.542 -11.392 -4.436 1.00 72.38 144 PRO A CA 1
ATOM 1138 C C . PRO A 1 144 ? 12.148 -11.505 -5.908 1.00 72.38 144 PRO A C 1
ATOM 1140 O O . PRO A 1 144 ? 10.980 -11.689 -6.241 1.00 72.38 144 PRO A O 1
ATOM 1143 N N . THR A 1 145 ? 13.131 -11.347 -6.786 1.00 65.00 145 THR A N 1
ATOM 1144 C CA . THR A 1 145 ? 13.027 -11.838 -8.155 1.00 65.00 145 THR A CA 1
ATOM 1145 C C . THR A 1 145 ? 13.108 -13.346 -8.045 1.00 65.00 145 THR A C 1
ATOM 1147 O O . THR A 1 145 ? 14.176 -13.873 -7.737 1.00 65.00 145 THR A O 1
ATOM 1150 N N . ASP A 1 146 ? 11.967 -14.006 -8.169 1.00 52.62 146 ASP A N 1
ATOM 1151 C CA . ASP A 1 146 ? 11.920 -15.455 -8.241 1.00 52.62 146 ASP A CA 1
ATOM 1152 C C . ASP A 1 146 ? 12.733 -15.882 -9.479 1.00 52.62 146 ASP A C 1
ATOM 1154 O O . ASP A 1 146 ? 12.423 -15.412 -10.577 1.00 52.62 146 ASP A O 1
ATOM 1158 N N . PRO A 1 147 ? 13.825 -16.651 -9.315 1.00 53.31 147 PRO A N 1
ATOM 1159 C CA . PRO A 1 147 ? 14.585 -17.160 -10.450 1.00 53.31 147 PRO A CA 1
ATOM 1160 C C . PRO A 1 147 ? 13.747 -18.125 -11.301 1.00 53.31 147 PRO A C 1
ATOM 1162 O O . PRO A 1 147 ? 14.044 -18.278 -12.473 1.00 53.31 147 PRO A O 1
ATOM 1165 N N . ASP A 1 148 ? 12.680 -18.708 -10.743 1.00 51.62 148 ASP A N 1
ATOM 1166 C CA . ASP A 1 148 ? 11.813 -19.676 -11.414 1.00 51.62 148 ASP A CA 1
ATOM 1167 C C . ASP A 1 148 ? 10.431 -19.092 -11.796 1.00 51.62 148 ASP A C 1
ATOM 1169 O O . ASP A 1 148 ? 9.639 -19.784 -12.442 1.00 51.62 148 ASP A O 1
ATOM 1173 N N . ALA A 1 149 ? 10.100 -17.838 -11.433 1.00 52.53 149 ALA A N 1
ATOM 1174 C CA . ALA A 1 149 ? 8.862 -17.196 -11.898 1.00 52.53 149 ALA A CA 1
ATOM 1175 C C . ALA A 1 149 ? 9.034 -16.773 -13.357 1.00 52.53 149 ALA A C 1
ATOM 1177 O O . ALA A 1 149 ? 9.465 -15.658 -13.654 1.00 52.53 149 ALA A O 1
ATOM 1178 N N . ASP A 1 150 ? 8.683 -17.700 -14.241 1.00 49.44 150 ASP A N 1
ATOM 1179 C CA . ASP A 1 150 ? 8.769 -17.601 -15.694 1.00 49.44 150 ASP A CA 1
ATOM 1180 C C . ASP A 1 150 ? 10.197 -17.318 -16.199 1.00 49.44 150 ASP A C 1
ATOM 1182 O O . ASP A 1 150 ? 10.460 -16.342 -16.900 1.00 49.44 150 ASP A O 1
ATOM 1186 N N . GLU A 1 151 ? 11.110 -18.250 -15.909 1.00 44.41 151 GLU A N 1
ATOM 1187 C CA . GLU A 1 151 ? 12.321 -18.498 -16.714 1.00 44.41 151 GLU A CA 1
ATOM 1188 C C . GLU A 1 151 ? 12.007 -19.262 -18.032 1.00 44.41 151 GLU A C 1
ATOM 1190 O O . GLU A 1 151 ? 12.915 -19.757 -18.692 1.00 44.41 151 GLU A O 1
ATOM 1195 N N . ASP A 1 152 ? 10.736 -19.352 -18.458 1.00 44.41 152 ASP A N 1
ATOM 1196 C CA . ASP A 1 152 ? 10.327 -20.088 -19.673 1.00 44.41 152 ASP A CA 1
ATOM 1197 C C . ASP A 1 152 ? 10.165 -19.226 -20.939 1.00 44.41 152 ASP A C 1
ATOM 1199 O O . ASP A 1 152 ? 9.815 -19.745 -21.997 1.00 44.41 152 ASP A O 1
ATOM 1203 N N . VAL A 1 153 ? 10.493 -17.932 -20.889 1.00 46.53 153 VAL A N 1
ATOM 1204 C CA . VAL A 1 153 ? 10.839 -17.151 -22.087 1.00 46.53 153 VAL A CA 1
ATOM 1205 C C . VAL A 1 153 ? 11.879 -16.122 -21.660 1.00 46.53 153 VAL A C 1
ATOM 1207 O O . VAL A 1 153 ? 11.530 -15.148 -20.995 1.00 46.53 153 VAL A O 1
ATOM 1210 N N . ASP A 1 154 ? 13.150 -16.309 -22.034 1.00 49.03 154 ASP A N 1
ATOM 1211 C CA . ASP A 1 154 ? 14.123 -15.210 -22.015 1.00 49.03 154 ASP A CA 1
ATOM 1212 C C . ASP A 1 154 ? 13.440 -14.002 -22.684 1.00 49.03 154 ASP A C 1
ATOM 1214 O O . ASP A 1 154 ? 13.116 -14.092 -23.874 1.00 49.03 154 ASP A O 1
ATOM 1218 N N . PRO A 1 155 ? 13.144 -12.903 -21.960 1.00 55.91 155 PRO A N 1
ATOM 1219 C CA . PRO A 1 155 ? 12.379 -11.807 -22.526 1.00 55.91 155 PRO A CA 1
ATOM 1220 C C . PRO A 1 155 ? 13.151 -11.292 -23.731 1.00 55.91 155 PRO A C 1
ATOM 1222 O O . PRO A 1 155 ? 14.296 -10.849 -23.597 1.00 55.91 155 PRO A O 1
ATOM 1225 N N . VAL A 1 156 ? 12.559 -11.412 -24.921 1.00 65.31 156 VAL A N 1
ATOM 1226 C CA . VAL A 1 156 ? 13.262 -11.079 -26.155 1.00 65.31 156 VAL A CA 1
ATOM 1227 C C . VAL A 1 156 ? 13.534 -9.578 -26.161 1.00 65.31 156 VAL A C 1
ATOM 1229 O O . VAL A 1 156 ? 12.666 -8.749 -26.430 1.00 65.31 156 VAL A O 1
ATOM 1232 N N . GLU A 1 157 ? 14.769 -9.225 -25.804 1.00 79.75 157 GLU A N 1
ATOM 1233 C CA . GLU A 1 157 ? 15.227 -7.846 -25.704 1.00 79.75 157 GLU A CA 1
ATOM 1234 C C . GLU A 1 157 ? 15.405 -7.258 -27.112 1.00 79.75 157 GLU A C 1
ATOM 1236 O O . GLU A 1 157 ? 16.450 -7.417 -27.754 1.00 79.75 157 GLU A O 1
ATOM 1241 N N . ILE A 1 158 ? 14.407 -6.506 -27.575 1.00 85.25 158 ILE A N 1
ATOM 1242 C CA . ILE A 1 158 ? 14.437 -5.851 -28.882 1.00 85.25 158 ILE A CA 1
ATOM 1243 C C . ILE A 1 158 ? 15.333 -4.613 -28.814 1.00 85.25 158 ILE A C 1
ATOM 1245 O O . ILE A 1 158 ? 15.243 -3.778 -27.902 1.00 85.25 158 ILE A O 1
ATOM 1249 N N . LEU A 1 159 ? 16.203 -4.466 -29.815 1.00 88.31 159 LEU A N 1
ATOM 1250 C CA . LEU A 1 159 ? 17.025 -3.276 -29.964 1.00 88.31 159 LEU A CA 1
ATOM 1251 C C . LEU A 1 159 ? 16.151 -2.094 -30.388 1.00 88.31 159 LEU A C 1
ATOM 1253 O O . LEU A 1 159 ? 15.504 -2.102 -31.431 1.00 88.31 159 LEU A O 1
ATOM 1257 N N . CYS A 1 160 ? 16.182 -1.033 -29.595 1.00 89.88 160 CYS A N 1
ATOM 1258 C CA . CYS A 1 160 ? 15.546 0.228 -29.915 1.00 89.88 160 CYS A CA 1
ATOM 1259 C C . CYS A 1 160 ? 16.618 1.287 -30.165 1.00 89.88 160 CYS A C 1
ATOM 1261 O O . CYS A 1 160 ? 17.489 1.550 -29.329 1.00 89.88 160 CYS A O 1
ATOM 1263 N N . THR A 1 161 ? 16.559 1.921 -31.331 1.00 88.81 161 THR A N 1
ATOM 1264 C CA . THR A 1 161 ? 17.491 2.996 -31.688 1.00 88.81 161 THR A CA 1
ATOM 1265 C C . THR A 1 161 ? 17.038 4.337 -31.120 1.00 88.81 161 THR A C 1
ATOM 1267 O O . THR A 1 161 ? 17.872 5.209 -30.874 1.00 88.81 161 THR A O 1
ATOM 1270 N N . THR A 1 162 ? 15.733 4.516 -30.883 1.00 87.94 162 THR A N 1
ATOM 1271 C CA . THR A 1 162 ? 15.149 5.744 -30.323 1.00 87.94 162 THR A CA 1
ATOM 1272 C C . THR A 1 162 ? 13.895 5.427 -29.501 1.00 87.94 162 THR A C 1
ATOM 1274 O O . THR A 1 162 ? 12.901 5.032 -30.105 1.00 87.94 162 THR A O 1
ATOM 1277 N N . PRO A 1 163 ? 13.897 5.637 -28.167 1.00 88.06 163 PRO A N 1
ATOM 1278 C CA . PRO A 1 163 ? 15.060 5.915 -27.313 1.00 88.06 163 PRO A CA 1
ATOM 1279 C C . PRO A 1 163 ? 16.098 4.791 -27.376 1.00 88.06 163 PRO A C 1
ATOM 1281 O O . PRO A 1 163 ? 15.743 3.623 -27.493 1.00 88.06 163 PRO A O 1
ATOM 1284 N N . ARG A 1 164 ? 17.388 5.138 -27.316 1.00 87.38 164 ARG A N 1
ATOM 1285 C CA . ARG A 1 164 ? 18.460 4.146 -27.453 1.00 87.38 164 ARG A CA 1
ATOM 1286 C C . ARG A 1 164 ? 18.465 3.201 -26.253 1.00 87.38 164 ARG A C 1
ATOM 1288 O O . ARG A 1 164 ? 18.718 3.640 -25.133 1.00 87.38 164 ARG A O 1
ATOM 1295 N N . GLY A 1 165 ? 18.267 1.914 -26.499 1.00 88.62 165 GLY A N 1
ATOM 1296 C CA . GLY A 1 165 ? 18.280 0.895 -25.458 1.00 88.62 165 GLY A CA 1
ATOM 1297 C C . GLY A 1 165 ? 17.858 -0.469 -25.983 1.00 88.62 165 GLY A C 1
ATOM 1298 O O . GLY A 1 165 ? 17.504 -0.617 -27.149 1.00 88.62 165 GLY A O 1
ATOM 1299 N N . ARG A 1 166 ? 17.912 -1.464 -25.105 1.00 87.88 166 ARG A N 1
ATOM 1300 C CA . ARG A 1 166 ? 17.265 -2.756 -25.314 1.00 87.88 166 ARG A CA 1
ATOM 1301 C C . ARG A 1 166 ? 16.058 -2.819 -24.399 1.00 87.88 166 ARG A C 1
ATOM 1303 O O . ARG A 1 166 ? 16.177 -2.425 -23.234 1.00 87.88 166 ARG A O 1
ATOM 1310 N N . TYR A 1 167 ? 14.930 -3.239 -24.952 1.00 87.88 167 TYR A N 1
ATOM 1311 C CA . TYR A 1 167 ? 13.662 -3.262 -24.241 1.00 87.88 167 TYR A CA 1
ATOM 1312 C C . TYR A 1 167 ? 12.974 -4.601 -24.449 1.00 87.88 167 TYR A C 1
ATOM 1314 O O . TYR A 1 167 ? 12.860 -5.064 -25.582 1.00 87.88 167 TYR A O 1
ATOM 1322 N N . ASP A 1 168 ? 12.481 -5.168 -23.358 1.00 85.56 168 ASP A N 1
ATOM 1323 C CA . ASP A 1 168 ? 11.428 -6.174 -23.396 1.00 85.56 168 ASP A CA 1
ATOM 1324 C C . ASP A 1 168 ? 10.095 -5.464 -23.673 1.00 85.56 168 ASP A C 1
ATOM 1326 O O . ASP A 1 168 ? 9.804 -4.414 -23.086 1.00 85.56 168 ASP A O 1
ATOM 1330 N N . ILE A 1 169 ? 9.309 -5.982 -24.614 1.00 83.19 169 ILE A N 1
ATOM 1331 C CA . ILE A 1 169 ? 8.090 -5.329 -25.094 1.00 83.19 169 ILE A CA 1
ATOM 1332 C C . ILE A 1 169 ? 6.889 -6.225 -24.818 1.00 83.19 169 ILE A C 1
ATOM 1334 O O . ILE A 1 169 ? 6.702 -7.250 -25.464 1.00 83.19 169 ILE A O 1
ATOM 1338 N N . LYS A 1 170 ? 6.007 -5.765 -23.925 1.00 80.62 170 LYS A N 1
ATOM 1339 C CA . LYS A 1 170 ? 4.747 -6.442 -23.590 1.00 80.62 170 LYS A CA 1
ATOM 1340 C C . LYS A 1 170 ? 3.551 -5.673 -24.132 1.00 80.62 170 LYS A C 1
ATOM 1342 O O . LYS A 1 170 ? 3.434 -4.457 -23.940 1.00 80.62 170 LYS A O 1
ATOM 1347 N N . VAL A 1 171 ? 2.642 -6.381 -24.796 1.00 78.75 171 VAL A N 1
ATOM 1348 C CA . VAL A 1 171 ? 1.432 -5.799 -25.390 1.00 78.75 171 VAL A CA 1
ATOM 1349 C C . VAL A 1 171 ? 0.235 -6.068 -24.483 1.00 78.75 171 VAL A C 1
ATOM 1351 O O . VAL A 1 171 ? -0.156 -7.213 -24.285 1.00 78.75 171 VAL A O 1
ATOM 1354 N N . TYR A 1 172 ? -0.388 -5.004 -23.972 1.00 79.06 172 TYR A N 1
ATOM 1355 C CA . TYR A 1 172 ? -1.642 -5.077 -23.220 1.00 79.06 172 TYR A CA 1
ATOM 1356 C C . TYR A 1 172 ? -2.786 -4.441 -24.009 1.00 79.06 172 TYR A C 1
ATOM 1358 O O . TYR A 1 172 ? -2.574 -3.590 -24.870 1.00 79.06 172 TYR A O 1
ATOM 1366 N N . GLN A 1 173 ? -4.027 -4.756 -23.633 1.00 79.62 173 GLN A N 1
ATOM 1367 C CA . GLN A 1 173 ? -5.236 -4.268 -24.311 1.00 79.62 173 GLN A CA 1
ATOM 1368 C C . GLN A 1 173 ? -5.318 -2.734 -24.464 1.00 79.62 173 GLN A C 1
ATOM 1370 O O . GLN A 1 173 ? -5.900 -2.241 -25.425 1.00 79.62 173 GLN A O 1
ATOM 1375 N N . ASN A 1 174 ? -4.749 -1.966 -23.525 1.00 80.69 174 ASN A N 1
ATOM 1376 C CA . ASN A 1 174 ? -4.845 -0.499 -23.510 1.00 80.69 174 ASN A CA 1
ATOM 1377 C C . ASN A 1 174 ? -3.513 0.226 -23.758 1.00 80.69 174 ASN A C 1
ATOM 1379 O O . ASN A 1 174 ? -3.511 1.434 -24.023 1.00 80.69 174 ASN A O 1
ATOM 1383 N N . HIS A 1 175 ? -2.380 -0.464 -23.635 1.00 83.56 175 HIS A N 1
ATOM 1384 C CA . HIS A 1 175 ? -1.055 0.145 -23.717 1.00 83.56 175 HIS A CA 1
ATOM 1385 C C . HIS A 1 175 ? 0.016 -0.872 -24.122 1.00 83.56 175 HIS A C 1
ATOM 1387 O O . HIS A 1 175 ? -0.111 -2.062 -23.861 1.00 83.56 175 HIS A O 1
ATOM 1393 N N . LEU A 1 176 ? 1.090 -0.371 -24.720 1.00 81.94 176 LEU A N 1
ATOM 1394 C CA . LEU A 1 176 ? 2.346 -1.081 -24.917 1.00 81.94 176 LEU A CA 1
ATOM 1395 C C . LEU A 1 176 ? 3.272 -0.764 -23.737 1.00 81.94 176 LEU A C 1
ATOM 1397 O O . LEU A 1 176 ? 3.421 0.408 -23.380 1.00 81.94 176 LEU A O 1
ATOM 1401 N N . SER A 1 177 ? 3.880 -1.776 -23.131 1.00 84.75 177 SER A N 1
ATOM 1402 C CA . SER A 1 177 ? 4.866 -1.608 -22.063 1.00 84.75 177 SER A CA 1
ATOM 1403 C C . SER A 1 177 ? 6.250 -1.957 -22.592 1.00 84.75 177 SER A C 1
ATOM 1405 O O . SER A 1 177 ? 6.441 -3.036 -23.138 1.00 84.75 177 SER A O 1
ATOM 1407 N N . LEU A 1 178 ? 7.201 -1.038 -22.441 1.00 86.25 178 LEU A N 1
ATOM 1408 C CA . LEU A 1 178 ? 8.611 -1.242 -22.752 1.00 86.25 178 LEU A CA 1
ATOM 1409 C C . LEU A 1 178 ? 9.367 -1.273 -21.434 1.00 86.25 178 LEU A C 1
ATOM 1411 O O . LEU A 1 178 ? 9.404 -0.256 -20.736 1.00 86.25 178 LEU A O 1
ATOM 1415 N N . HIS A 1 179 ? 9.961 -2.416 -21.113 1.00 85.00 179 HIS A N 1
ATOM 1416 C CA . HIS A 1 179 ? 10.779 -2.592 -19.925 1.00 85.00 179 HIS A CA 1
ATOM 1417 C C . HIS A 1 179 ? 12.254 -2.580 -20.315 1.00 85.00 179 HIS A C 1
ATOM 1419 O O . HIS A 1 179 ? 12.703 -3.403 -21.110 1.00 85.00 179 HIS A O 1
ATOM 1425 N N . GLY A 1 180 ? 13.003 -1.606 -19.813 1.00 84.31 180 GLY A N 1
ATOM 1426 C CA . GLY A 1 180 ? 14.423 -1.448 -20.115 1.00 84.31 180 GLY A CA 1
ATOM 1427 C C . GLY A 1 180 ? 15.254 -1.481 -18.842 1.00 84.31 180 GLY A C 1
ATOM 1428 O O . GLY A 1 180 ? 14.779 -1.161 -17.761 1.00 84.31 180 GLY A O 1
ATOM 1429 N N . LYS A 1 181 ? 16.554 -1.773 -18.959 1.00 80.25 181 LYS A N 1
ATOM 1430 C CA . LYS A 1 181 ? 17.453 -1.835 -17.784 1.00 80.25 181 LYS A CA 1
ATOM 1431 C C . LYS A 1 181 ? 17.512 -0.540 -16.965 1.00 80.25 181 LYS A C 1
ATOM 1433 O O . LYS A 1 181 ? 17.849 -0.577 -15.788 1.00 80.25 181 LYS A O 1
ATOM 1438 N N . THR A 1 182 ? 17.264 0.606 -17.599 1.00 78.75 182 THR A N 1
ATOM 1439 C CA . THR A 1 182 ? 17.375 1.933 -16.966 1.00 78.75 182 THR A CA 1
ATOM 1440 C C . THR A 1 182 ? 16.077 2.729 -17.014 1.00 78.75 182 THR A C 1
ATOM 1442 O O . THR A 1 182 ? 15.846 3.564 -16.145 1.00 78.75 182 THR A O 1
ATOM 1445 N N . TYR A 1 183 ? 15.249 2.518 -18.035 1.00 79.12 183 TYR A N 1
ATOM 1446 C CA . TYR A 1 183 ? 14.038 3.297 -18.247 1.00 79.12 183 TYR A CA 1
ATOM 1447 C C . TYR A 1 183 ? 12.918 2.393 -18.711 1.00 79.12 183 TYR A C 1
ATOM 1449 O O . TYR A 1 183 ? 13.113 1.609 -19.638 1.00 79.12 183 TYR A O 1
ATOM 1457 N N . ASP A 1 184 ? 11.750 2.617 -18.127 1.00 82.44 184 ASP A N 1
ATOM 1458 C CA . ASP A 1 184 ? 10.516 1.943 -18.486 1.00 82.44 184 ASP A CA 1
ATOM 1459 C C . ASP A 1 184 ? 9.535 2.934 -19.086 1.00 82.44 184 ASP A C 1
ATOM 1461 O O . ASP A 1 184 ? 9.418 4.080 -18.637 1.00 82.44 184 ASP A O 1
ATOM 1465 N N . TYR A 1 185 ? 8.799 2.482 -20.096 1.00 84.69 185 TYR A N 1
ATOM 1466 C CA . TYR A 1 185 ? 7.808 3.301 -20.774 1.00 84.69 185 TYR A CA 1
ATOM 1467 C C . TYR A 1 185 ? 6.486 2.562 -20.897 1.00 84.69 185 TYR A C 1
ATOM 1469 O O . TYR A 1 185 ? 6.432 1.413 -21.325 1.00 84.69 185 TYR A O 1
ATOM 1477 N N . LYS A 1 186 ? 5.394 3.261 -20.588 1.00 84.44 186 LYS A N 1
ATOM 1478 C CA . LYS A 1 186 ? 4.032 2.800 -20.867 1.00 84.44 186 LYS A CA 1
ATOM 1479 C C . LYS A 1 186 ? 3.429 3.713 -21.921 1.00 84.44 186 LYS A C 1
ATOM 1481 O O . LYS A 1 186 ? 3.195 4.892 -21.663 1.00 84.44 186 LYS A O 1
ATOM 1486 N N . ILE A 1 187 ? 3.196 3.170 -23.110 1.00 85.94 187 ILE A N 1
ATOM 1487 C CA . ILE A 1 187 ? 2.685 3.887 -24.277 1.00 85.94 187 ILE A CA 1
ATOM 1488 C C . ILE A 1 187 ? 1.217 3.502 -24.461 1.00 85.94 187 ILE A C 1
ATOM 1490 O O . ILE A 1 187 ? 0.930 2.406 -24.939 1.00 85.94 187 ILE A O 1
ATOM 1494 N N . PRO A 1 188 ? 0.252 4.363 -24.101 1.00 84.75 188 PRO A N 1
ATOM 1495 C CA . PRO A 1 188 ? -1.154 4.058 -24.326 1.00 84.75 188 PRO A CA 1
ATOM 1496 C C . PRO A 1 188 ? -1.420 3.877 -25.821 1.00 84.75 188 PRO A C 1
ATOM 1498 O O . PRO A 1 188 ? -0.998 4.718 -26.619 1.00 84.75 188 PRO A O 1
ATOM 1501 N N . ILE A 1 189 ? -2.174 2.843 -26.206 1.00 84.06 189 ILE A N 1
ATOM 1502 C CA . ILE A 1 189 ? -2.461 2.538 -27.622 1.00 84.06 189 ILE A CA 1
ATOM 1503 C C . ILE A 1 189 ? -3.111 3.739 -28.319 1.00 84.06 189 ILE A C 1
ATOM 1505 O O . ILE A 1 189 ? -2.788 4.050 -29.460 1.00 84.06 189 ILE A O 1
ATOM 1509 N N . LYS A 1 190 ? -3.934 4.505 -27.590 1.00 85.25 190 LYS A N 1
ATOM 1510 C CA . LYS A 1 190 ? -4.571 5.748 -28.063 1.00 85.25 190 LYS A CA 1
ATOM 1511 C C . LYS A 1 190 ? -3.588 6.828 -28.541 1.00 85.25 190 LYS A C 1
ATOM 1513 O O . LYS A 1 190 ? -4.006 7.760 -29.217 1.00 85.25 190 LYS A O 1
ATOM 1518 N N . THR A 1 191 ? -2.313 6.751 -28.156 1.00 84.50 191 THR A N 1
ATOM 1519 C CA . THR A 1 191 ? -1.280 7.720 -28.560 1.00 84.50 191 THR A CA 1
ATOM 1520 C C . THR A 1 191 ? -0.553 7.323 -29.844 1.00 84.50 191 THR A C 1
ATOM 1522 O O . THR A 1 191 ? 0.129 8.163 -30.435 1.00 84.50 191 THR A O 1
ATOM 1525 N N . ILE A 1 192 ? -0.699 6.073 -30.294 1.00 88.25 192 ILE A N 1
ATOM 1526 C CA . ILE A 1 192 ? -0.073 5.566 -31.514 1.00 88.25 192 ILE A CA 1
ATOM 1527 C C . ILE A 1 192 ? -0.886 6.053 -32.715 1.00 88.25 192 ILE A C 1
ATOM 1529 O O . ILE A 1 192 ? -2.066 5.742 -32.846 1.00 88.25 192 ILE A O 1
ATOM 1533 N N . MET A 1 193 ? -0.249 6.814 -33.605 1.00 85.69 193 MET A N 1
ATOM 1534 C CA . MET A 1 193 ? -0.910 7.358 -34.797 1.00 85.69 193 MET A CA 1
ATOM 1535 C C . MET A 1 193 ? -0.671 6.519 -36.038 1.00 85.69 193 MET A C 1
ATOM 1537 O O . MET A 1 193 ? -1.557 6.386 -36.879 1.00 85.69 193 MET A O 1
ATOM 1541 N N . ARG A 1 194 ? 0.569 6.053 -36.210 1.00 87.88 194 ARG A N 1
ATOM 1542 C CA . ARG A 1 194 ? 1.014 5.346 -37.410 1.00 87.88 194 ARG A CA 1
ATOM 1543 C C . ARG A 1 194 ? 2.082 4.331 -37.055 1.00 87.88 194 ARG A C 1
ATOM 1545 O O . ARG A 1 194 ? 2.909 4.576 -36.176 1.00 87.88 194 ARG A O 1
ATOM 1552 N N . LEU A 1 195 ? 2.057 3.233 -37.792 1.00 90.31 195 LEU A N 1
ATOM 1553 C CA . LEU A 1 195 ? 3.044 2.169 -37.749 1.00 90.31 195 LEU A CA 1
ATOM 1554 C C . LEU A 1 195 ? 3.692 2.091 -39.126 1.00 90.31 195 LEU A C 1
ATOM 1556 O O . LEU A 1 195 ? 2.992 2.091 -40.140 1.00 90.31 195 LEU A O 1
ATOM 1560 N N . PHE A 1 196 ? 5.016 2.043 -39.159 1.00 90.00 196 PHE A N 1
ATOM 1561 C CA . PHE A 1 196 ? 5.781 1.879 -40.386 1.00 90.00 196 PHE A CA 1
ATOM 1562 C C . PHE A 1 196 ? 6.714 0.690 -40.233 1.00 90.00 196 PHE A C 1
ATOM 1564 O O . PHE A 1 196 ? 7.387 0.560 -39.215 1.00 90.00 196 PHE A O 1
ATOM 1571 N N . LEU A 1 197 ? 6.787 -0.137 -41.269 1.00 89.38 197 LEU A N 1
ATOM 1572 C CA . LEU A 1 197 ? 7.774 -1.198 -41.389 1.00 89.38 197 LEU A CA 1
ATOM 1573 C C . LEU A 1 197 ? 8.671 -0.858 -42.580 1.00 89.38 197 LEU A C 1
ATOM 1575 O O . LEU A 1 197 ? 8.189 -0.733 -43.705 1.00 89.38 197 LEU A O 1
ATOM 1579 N N . LEU A 1 198 ? 9.954 -0.633 -42.320 1.00 90.12 198 LEU A N 1
ATOM 1580 C CA . LEU A 1 198 ? 10.907 -0.075 -43.275 1.00 90.12 198 LEU A CA 1
ATOM 1581 C C . LEU A 1 198 ? 12.121 -1.005 -43.402 1.00 90.12 198 LEU A C 1
ATOM 1583 O O . LEU A 1 198 ? 12.749 -1.303 -42.390 1.00 90.12 198 LEU A O 1
ATOM 1587 N N . PRO A 1 199 ? 12.505 -1.445 -44.610 1.00 91.44 199 PRO A N 1
ATOM 1588 C CA . PRO A 1 199 ? 13.737 -2.203 -44.789 1.00 91.44 199 PRO A CA 1
ATOM 1589 C C . PRO A 1 199 ? 14.964 -1.302 -44.622 1.00 91.44 199 PRO A C 1
ATOM 1591 O O . PRO A 1 199 ? 14.999 -0.179 -45.135 1.00 91.44 199 PRO A O 1
ATOM 1594 N N . HIS A 1 200 ? 15.995 -1.794 -43.935 1.00 88.56 200 HIS A N 1
ATOM 1595 C CA . HIS A 1 200 ? 17.289 -1.124 -43.910 1.00 88.56 200 HIS A CA 1
ATOM 1596 C C . HIS A 1 200 ? 18.039 -1.353 -45.231 1.00 88.56 200 HIS A C 1
ATOM 1598 O O . HIS A 1 200 ? 17.867 -2.358 -45.924 1.00 88.56 200 HIS A O 1
ATOM 1604 N N . LYS A 1 201 ? 18.899 -0.396 -45.592 1.00 85.12 201 LYS A N 1
ATOM 1605 C CA . LYS A 1 201 ? 19.650 -0.392 -46.859 1.00 85.12 201 LYS A CA 1
ATOM 1606 C C . LYS A 1 201 ? 20.614 -1.570 -47.023 1.00 85.12 201 LYS A C 1
ATOM 1608 O O . LYS A 1 201 ? 21.037 -1.844 -48.139 1.00 85.12 201 LYS A O 1
ATOM 1613 N N . ASP A 1 202 ? 20.999 -2.226 -45.931 1.00 85.44 202 ASP A N 1
ATOM 1614 C CA . ASP A 1 202 ? 21.883 -3.394 -45.964 1.00 85.44 202 ASP A CA 1
ATOM 1615 C C . ASP A 1 202 ? 21.159 -4.699 -46.326 1.00 85.44 202 ASP A C 1
ATOM 1617 O O . ASP A 1 202 ? 21.813 -5.719 -46.536 1.00 85.44 202 ASP A O 1
ATOM 1621 N N . GLY A 1 203 ? 19.824 -4.672 -46.395 1.00 82.69 203 GLY A N 1
ATOM 1622 C CA . GLY A 1 203 ? 18.987 -5.834 -46.681 1.00 82.69 203 GLY A CA 1
ATOM 1623 C C . GLY A 1 203 ? 18.917 -6.873 -45.558 1.00 82.69 203 GLY A C 1
ATOM 1624 O O . GLY A 1 203 ? 18.287 -7.911 -45.764 1.00 82.69 203 GLY A O 1
ATOM 1625 N N . ARG A 1 204 ? 19.538 -6.611 -44.400 1.00 85.25 204 ARG A N 1
ATOM 1626 C CA . ARG A 1 204 ? 19.632 -7.532 -43.253 1.00 85.25 204 ARG A CA 1
ATOM 1627 C C . ARG A 1 204 ? 18.774 -7.109 -42.072 1.00 85.25 204 ARG A C 1
ATOM 1629 O O . ARG A 1 204 ? 18.347 -7.977 -41.320 1.00 85.25 204 ARG A O 1
ATOM 1636 N N . HIS A 1 205 ? 18.505 -5.815 -41.923 1.00 86.81 205 HIS A N 1
ATOM 1637 C CA . HIS A 1 205 ? 17.671 -5.303 -40.839 1.00 86.81 205 HIS A CA 1
ATOM 1638 C C . HIS A 1 205 ? 16.343 -4.737 -41.342 1.00 86.81 205 HIS A C 1
ATOM 1640 O O . HIS A 1 205 ? 16.223 -4.245 -42.469 1.00 86.81 205 HIS A O 1
ATOM 1646 N N . MET A 1 206 ? 15.339 -4.792 -40.476 1.00 87.75 206 MET A N 1
ATOM 1647 C CA . MET A 1 206 ? 14.040 -4.154 -40.641 1.00 87.75 206 MET A CA 1
ATOM 1648 C C . MET A 1 206 ? 13.837 -3.179 -39.483 1.00 87.75 206 MET A C 1
ATOM 1650 O O . MET A 1 206 ? 14.025 -3.534 -38.323 1.00 87.75 206 MET A O 1
ATOM 1654 N N . TYR A 1 207 ? 13.422 -1.955 -39.788 1.00 89.44 207 TYR A N 1
ATOM 1655 C CA . TYR A 1 207 ? 12.989 -0.996 -38.783 1.00 89.44 207 TYR A CA 1
ATOM 1656 C C . TYR A 1 207 ? 11.477 -1.005 -38.656 1.00 89.44 207 TYR A C 1
ATOM 1658 O O . TYR A 1 207 ? 10.757 -0.856 -39.645 1.00 89.44 207 TYR A O 1
ATOM 1666 N N . PHE A 1 208 ? 10.999 -1.090 -37.423 1.00 89.31 208 PHE A N 1
ATOM 1667 C CA . PHE A 1 208 ? 9.609 -0.832 -37.093 1.00 89.31 208 PHE A CA 1
ATOM 1668 C C . PHE A 1 208 ? 9.510 0.501 -36.358 1.00 89.31 208 PHE A C 1
ATOM 1670 O O . PHE A 1 208 ? 10.065 0.681 -35.274 1.00 89.31 208 PHE A O 1
ATOM 1677 N N . VAL A 1 209 ? 8.821 1.460 -36.970 1.00 88.38 209 VAL A N 1
ATOM 1678 C CA . VAL A 1 209 ? 8.676 2.818 -36.446 1.00 88.38 209 VAL A CA 1
ATOM 1679 C C . VAL A 1 209 ? 7.248 3.026 -35.971 1.00 88.38 209 VAL A C 1
ATOM 1681 O O . VAL A 1 209 ? 6.300 2.947 -36.754 1.00 88.38 209 VAL A O 1
ATOM 1684 N N . VAL A 1 210 ? 7.101 3.365 -34.695 1.00 89.00 210 VAL A N 1
ATOM 1685 C CA . VAL A 1 210 ? 5.826 3.730 -34.077 1.00 89.00 210 VAL A CA 1
ATOM 1686 C C . VAL A 1 210 ? 5.807 5.242 -33.892 1.00 89.00 210 VAL A C 1
ATOM 1688 O O . VAL A 1 210 ? 6.563 5.801 -33.094 1.00 89.00 210 VAL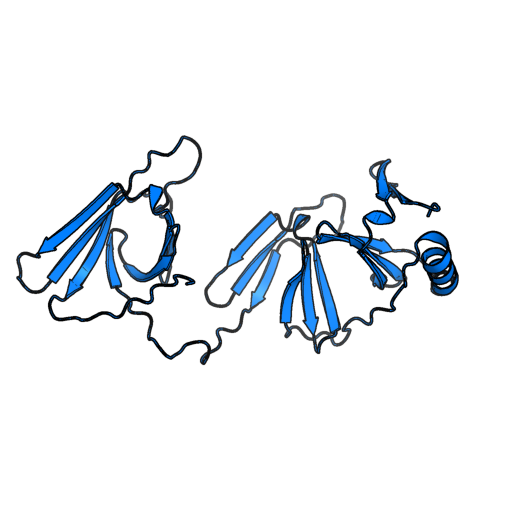 A O 1
ATOM 1691 N N . GLN A 1 211 ? 4.945 5.925 -34.644 1.00 87.19 211 GLN A N 1
ATOM 1692 C CA . GLN A 1 211 ? 4.721 7.358 -34.479 1.00 87.19 211 GLN A CA 1
ATOM 1693 C C . GLN A 1 211 ? 3.745 7.596 -33.330 1.00 87.19 211 GLN A C 1
ATOM 1695 O O . GLN A 1 21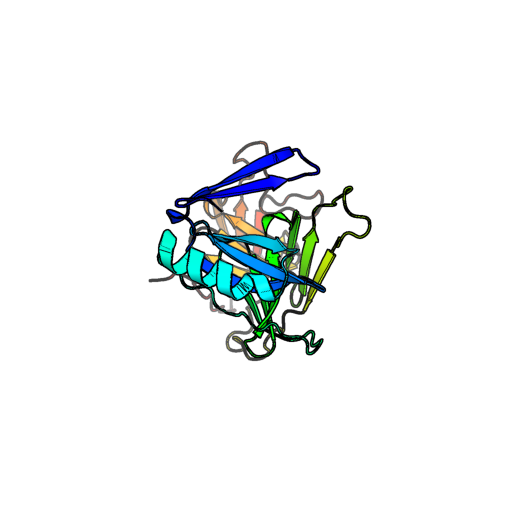1 ? 2.594 7.152 -33.379 1.00 87.19 211 GLN A O 1
ATOM 1700 N N . ILE A 1 212 ? 4.187 8.363 -32.336 1.00 83.50 212 ILE A N 1
ATOM 1701 C CA . ILE A 1 212 ? 3.433 8.626 -31.113 1.00 83.50 212 ILE A CA 1
ATOM 1702 C C . ILE A 1 212 ? 3.110 10.112 -31.036 1.00 83.50 212 ILE A C 1
ATOM 1704 O O . ILE A 1 212 ? 3.981 10.983 -31.112 1.00 83.50 212 ILE A O 1
ATOM 1708 N N . HIS A 1 213 ? 1.826 10.420 -30.896 1.00 75.19 213 HIS A N 1
ATOM 1709 C CA . HIS A 1 213 ? 1.362 11.793 -30.807 1.00 75.19 213 HIS A CA 1
ATOM 1710 C C . HIS A 1 213 ? 1.334 12.268 -29.364 1.00 75.19 213 HIS A C 1
ATOM 1712 O O . HIS A 1 213 ? 0.711 11.666 -28.495 1.00 75.19 213 HIS A O 1
ATOM 1718 N N . SER A 1 214 ? 1.974 13.405 -29.116 1.00 59.44 214 SER A N 1
ATOM 1719 C CA . SER A 1 214 ? 2.038 14.014 -27.786 1.00 59.44 214 SER A CA 1
ATOM 1720 C C . SER A 1 214 ? 0.867 14.963 -27.489 1.00 59.44 214 SER A C 1
ATOM 1722 O O . SER A 1 214 ? 1.009 15.835 -26.639 1.00 59.44 214 SER A O 1
ATOM 1724 N N . PHE A 1 215 ? -0.263 14.855 -28.198 1.00 49.12 215 PHE A N 1
ATOM 1725 C CA . PHE A 1 215 ? -1.283 15.917 -28.224 1.00 49.12 215 PHE A CA 1
ATOM 1726 C C . PHE A 1 215 ? -2.580 15.623 -27.460 1.00 49.12 215 PHE A C 1
ATOM 1728 O O . PHE A 1 215 ? -3.545 16.372 -27.588 1.00 49.12 215 PHE A O 1
ATOM 1735 N N . ILE A 1 216 ? -2.631 14.597 -26.607 1.00 43.00 216 ILE A N 1
ATOM 1736 C CA . ILE A 1 216 ? -3.752 14.487 -25.662 1.00 43.00 216 ILE A CA 1
ATOM 1737 C C . ILE A 1 216 ? -3.417 15.302 -24.402 1.00 43.00 216 ILE A C 1
ATOM 1739 O O . ILE A 1 216 ? -2.841 14.813 -23.440 1.00 43.00 216 ILE A O 1
ATOM 1743 N N . GLN A 1 217 ? -3.781 16.587 -24.515 1.00 39.59 217 GLN A N 1
ATOM 1744 C CA . GLN A 1 217 ? -4.100 17.587 -23.487 1.00 39.59 217 GLN A CA 1
ATOM 1745 C C . GLN A 1 217 ? -3.027 17.953 -22.440 1.00 39.59 217 GLN A C 1
ATOM 1747 O O . GLN A 1 217 ? -2.919 17.330 -21.395 1.00 39.59 217 GLN A O 1
ATOM 1752 N N . ILE A 1 218 ? -2.313 19.056 -22.715 1.00 39.88 218 ILE A N 1
ATOM 1753 C CA . ILE A 1 218 ? -2.013 20.253 -21.878 1.00 39.88 218 ILE A CA 1
ATOM 1754 C C . ILE A 1 218 ? -1.556 20.098 -20.397 1.00 39.88 218 ILE A C 1
ATOM 1756 O O . ILE A 1 218 ? -1.089 21.078 -19.824 1.00 39.88 218 ILE A O 1
ATOM 1760 N N . SER A 1 219 ? -1.551 18.936 -19.741 1.00 39.88 219 SER A N 1
ATOM 1761 C CA . SER A 1 219 ? -1.072 18.826 -18.345 1.00 39.88 219 SER A CA 1
ATOM 1762 C C . SER A 1 219 ? -0.454 17.489 -17.933 1.00 39.88 219 SER A C 1
ATOM 1764 O O . SER A 1 219 ? -0.053 17.361 -16.781 1.00 39.88 219 SER A O 1
ATOM 1766 N N . LEU A 1 220 ? -0.296 16.507 -18.824 1.00 41.12 220 LEU A N 1
ATOM 1767 C CA . LEU A 1 220 ? 0.323 15.227 -18.457 1.00 41.12 220 LEU A CA 1
ATOM 1768 C C . LEU A 1 220 ? 1.462 14.871 -19.417 1.00 41.12 220 LEU A C 1
ATOM 1770 O O . LEU A 1 220 ? 1.371 15.054 -20.629 1.00 41.12 220 LEU A O 1
ATOM 1774 N N . ASN A 1 221 ? 2.585 14.455 -18.836 1.00 52.31 221 ASN A N 1
ATOM 1775 C CA . ASN A 1 221 ? 3.840 14.170 -19.527 1.00 52.31 221 ASN A CA 1
ATOM 1776 C C . ASN A 1 221 ? 3.654 13.233 -20.739 1.00 52.31 221 ASN A C 1
ATOM 1778 O O . ASN A 1 221 ? 2.847 12.309 -20.669 1.00 52.31 221 ASN A O 1
ATOM 1782 N N . PRO A 1 222 ? 4.417 13.420 -21.836 1.00 56.72 222 PRO A N 1
ATOM 1783 C CA . PRO A 1 222 ? 4.373 12.493 -22.964 1.00 56.72 222 PRO A CA 1
ATOM 1784 C C . PRO A 1 222 ? 4.811 11.085 -22.522 1.00 56.72 222 PRO A C 1
ATOM 1786 O O . PRO A 1 222 ? 5.702 10.980 -21.677 1.00 56.72 222 PRO A O 1
ATOM 1789 N N . PRO A 1 223 ? 4.238 10.014 -23.106 1.00 57.97 223 PRO A N 1
ATOM 1790 C CA . PRO A 1 223 ? 4.467 8.633 -22.661 1.00 57.97 223 PRO A CA 1
ATOM 1791 C C . PRO A 1 223 ? 5.919 8.161 -22.838 1.00 57.97 223 PRO A C 1
ATOM 1793 O O . PRO A 1 223 ? 6.370 7.272 -22.126 1.00 57.97 223 PRO A O 1
ATOM 1796 N N . LEU A 1 224 ? 6.665 8.785 -23.756 1.00 70.56 224 LEU A N 1
ATOM 1797 C CA . LEU A 1 224 ? 8.096 8.566 -23.949 1.00 70.56 224 LEU A CA 1
ATOM 1798 C C . LEU A 1 224 ? 8.874 9.831 -23.582 1.00 70.56 224 LEU A C 1
ATOM 1800 O O . LEU A 1 224 ? 9.088 10.727 -24.410 1.00 70.56 224 LEU A O 1
ATOM 1804 N N . ARG A 1 225 ? 9.296 9.910 -22.321 1.00 72.88 225 ARG A N 1
ATOM 1805 C CA . ARG A 1 225 ? 10.106 11.013 -21.801 1.00 72.88 225 ARG A CA 1
ATOM 1806 C C . ARG A 1 225 ? 11.277 10.471 -20.996 1.00 72.88 225 ARG A C 1
ATOM 1808 O O . ARG A 1 225 ? 11.080 9.699 -20.068 1.00 72.88 225 ARG A O 1
ATOM 1815 N N . GLN A 1 226 ? 12.475 10.953 -21.304 1.00 76.31 226 GLN A N 1
ATOM 1816 C CA . GLN A 1 226 ? 13.686 10.658 -20.546 1.00 76.31 226 GLN A CA 1
ATOM 1817 C C . GLN A 1 226 ? 14.291 11.980 -20.068 1.00 76.31 226 GLN A C 1
ATOM 1819 O O . GLN A 1 226 ? 14.873 12.740 -20.846 1.00 76.31 226 GLN A O 1
ATOM 1824 N N . GLY A 1 227 ? 14.092 12.310 -18.790 1.00 77.75 227 GLY A N 1
ATOM 1825 C CA . GLY A 1 227 ? 14.496 13.607 -18.241 1.00 77.75 227 GLY A CA 1
ATOM 1826 C C . GLY A 1 227 ? 13.779 14.772 -18.936 1.00 77.75 227 GLY A C 1
ATOM 1827 O O . GLY A 1 227 ? 12.560 14.909 -18.841 1.00 77.75 227 GLY A O 1
ATOM 1828 N N . GLN A 1 228 ? 14.513 15.646 -19.630 1.00 68.62 228 GLN A N 1
ATOM 1829 C CA . GLN A 1 228 ? 13.925 16.750 -20.409 1.00 68.62 228 GLN A CA 1
ATOM 1830 C C . GLN A 1 228 ? 13.606 16.368 -21.864 1.00 68.62 228 GLN A C 1
ATOM 1832 O O . GLN A 1 228 ? 12.803 17.045 -22.508 1.00 68.62 228 GLN A O 1
ATOM 1837 N N . THR A 1 229 ? 14.164 15.265 -22.365 1.00 75.56 229 THR A N 1
ATOM 1838 C CA . THR A 1 229 ? 14.030 14.843 -23.762 1.00 75.56 229 THR A CA 1
ATOM 1839 C C . THR A 1 229 ? 12.731 14.074 -23.980 1.00 75.56 229 THR A C 1
ATOM 1841 O O . THR A 1 229 ? 12.355 13.212 -23.183 1.00 75.56 229 THR A O 1
ATOM 1844 N N . ARG A 1 230 ? 12.035 14.395 -25.074 1.00 81.00 230 ARG A N 1
ATOM 1845 C CA . ARG A 1 230 ? 10.770 13.772 -25.481 1.00 81.00 230 ARG A CA 1
ATOM 1846 C C . ARG A 1 230 ? 10.987 13.017 -26.783 1.00 81.00 230 ARG A C 1
ATOM 1848 O O . ARG A 1 230 ? 11.572 13.573 -27.710 1.00 81.00 230 ARG A O 1
ATOM 1855 N N . TYR A 1 231 ? 10.478 11.793 -26.864 1.00 83.19 231 TYR A N 1
ATOM 1856 C CA . TYR A 1 231 ? 10.548 10.996 -28.084 1.00 83.19 231 TYR A CA 1
ATOM 1857 C C . TYR A 1 231 ? 9.166 10.925 -28.733 1.00 83.19 231 TYR A C 1
ATOM 1859 O O . TYR A 1 231 ? 8.201 10.453 -28.138 1.00 83.19 231 TYR A O 1
ATOM 1867 N N . HIS A 1 232 ? 9.073 11.424 -29.964 1.00 84.56 232 HIS A N 1
ATOM 1868 C CA . HIS A 1 232 ? 7.852 11.367 -30.778 1.00 84.56 232 HIS A CA 1
ATOM 1869 C C . HIS A 1 232 ? 7.761 10.091 -31.624 1.00 84.56 232 HIS A C 1
ATOM 1871 O O . HIS A 1 232 ? 6.717 9.791 -32.201 1.00 84.56 232 HIS A O 1
ATOM 1877 N N . PHE A 1 233 ? 8.861 9.348 -31.700 1.00 86.88 233 PHE A N 1
ATOM 1878 C CA . PHE A 1 233 ? 8.980 8.118 -32.459 1.00 86.88 233 PHE A CA 1
ATOM 1879 C C . PHE A 1 233 ? 9.673 7.080 -31.589 1.00 86.88 233 PHE A C 1
ATOM 1881 O O . PHE A 1 233 ? 10.691 7.386 -30.966 1.00 86.88 233 PHE A O 1
ATOM 1888 N N . LEU A 1 234 ? 9.110 5.877 -31.568 1.00 89.56 234 LEU A N 1
ATOM 1889 C CA . LEU A 1 234 ? 9.786 4.674 -31.109 1.00 89.56 234 LEU A CA 1
ATOM 1890 C C . LEU A 1 234 ? 10.305 3.942 -32.349 1.00 89.56 234 LEU A C 1
ATOM 1892 O O . LEU A 1 234 ? 9.532 3.708 -33.278 1.00 89.56 234 LEU A O 1
ATOM 1896 N N . VAL A 1 235 ? 11.596 3.617 -32.383 1.00 90.81 235 VAL A N 1
ATOM 1897 C CA . VAL A 1 235 ? 12.230 2.956 -33.534 1.00 90.81 235 VAL A CA 1
ATOM 1898 C C . VAL A 1 235 ? 12.882 1.660 -33.079 1.00 90.81 235 VAL A C 1
ATOM 1900 O O . VAL A 1 235 ? 13.953 1.685 -32.471 1.00 90.81 235 VAL A O 1
ATOM 1903 N N . LEU A 1 236 ? 12.236 0.544 -33.401 1.00 90.31 236 LEU A N 1
ATOM 1904 C CA . LEU A 1 236 ? 12.722 -0.804 -33.135 1.00 90.31 236 LEU A CA 1
ATOM 1905 C C . LEU A 1 236 ? 13.493 -1.329 -34.344 1.00 90.31 236 LEU A C 1
ATOM 1907 O O . LEU A 1 236 ? 13.118 -1.066 -35.489 1.00 90.31 236 LEU A O 1
ATOM 1911 N N . GLU A 1 237 ? 14.563 -2.060 -34.082 1.00 88.69 237 GLU A N 1
ATOM 1912 C CA . GLU A 1 237 ? 15.428 -2.685 -35.072 1.00 88.69 237 GLU A CA 1
ATOM 1913 C C . GLU A 1 237 ? 15.358 -4.201 -34.914 1.00 88.69 237 GLU A C 1
ATOM 1915 O O . GLU A 1 237 ? 15.624 -4.734 -33.838 1.00 88.69 237 GLU A O 1
ATOM 1920 N N . PHE A 1 238 ? 15.006 -4.871 -36.006 1.00 86.38 238 PHE A N 1
ATOM 1921 C CA . PHE A 1 238 ? 14.899 -6.321 -36.095 1.00 86.38 238 PHE A CA 1
ATOM 1922 C C . PHE A 1 238 ? 15.887 -6.849 -37.121 1.00 86.38 238 PHE A C 1
ATOM 1924 O O . PHE A 1 238 ? 16.112 -6.228 -38.166 1.00 86.38 238 PHE A O 1
ATOM 1931 N N . THR A 1 239 ? 16.450 -8.020 -36.859 1.00 84.94 239 THR A N 1
ATOM 1932 C CA . THR A 1 239 ? 17.165 -8.779 -37.882 1.00 84.94 239 THR A CA 1
ATOM 1933 C C . THR A 1 239 ? 16.138 -9.497 -38.754 1.00 84.94 239 THR A C 1
ATOM 1935 O O . THR A 1 239 ? 15.153 -10.028 -38.257 1.00 84.94 239 THR A O 1
ATOM 1938 N N . LYS A 1 240 ? 16.322 -9.491 -40.074 1.00 79.88 240 LYS A N 1
ATOM 1939 C CA . LYS A 1 240 ? 15.331 -10.020 -41.025 1.00 79.88 240 LYS A CA 1
ATOM 1940 C C . LYS A 1 240 ? 15.069 -11.524 -40.863 1.00 79.88 240 LYS A C 1
ATOM 1942 O O . LYS A 1 240 ? 13.980 -11.976 -41.197 1.00 79.88 240 LYS A O 1
ATOM 1947 N N . ASP A 1 241 ? 16.058 -12.254 -40.361 1.00 77.38 241 ASP A N 1
ATOM 1948 C CA . ASP A 1 241 ? 16.021 -13.710 -40.196 1.00 77.38 241 ASP A CA 1
ATOM 1949 C C . ASP A 1 241 ? 15.717 -14.131 -38.743 1.00 77.38 241 ASP A C 1
ATOM 1951 O O . ASP A 1 241 ? 15.841 -15.302 -38.398 1.00 77.38 241 ASP A O 1
ATOM 1955 N N . GLU A 1 242 ? 15.371 -13.176 -37.874 1.00 71.44 242 GLU A N 1
ATOM 1956 C CA . GLU A 1 242 ? 15.106 -13.412 -36.456 1.00 71.44 242 GLU A CA 1
ATOM 1957 C C . GLU A 1 242 ? 13.598 -13.544 -36.226 1.00 71.44 242 GLU A C 1
ATOM 1959 O O . GLU A 1 242 ? 12.829 -12.608 -36.457 1.00 71.44 242 GLU A O 1
ATOM 1964 N N . GLU A 1 243 ? 13.176 -14.730 -35.794 1.00 67.31 243 GLU A N 1
ATOM 1965 C CA . GLU A 1 243 ? 11.811 -14.989 -35.349 1.00 67.31 243 GLU A CA 1
ATOM 1966 C C . GLU A 1 243 ? 11.729 -14.719 -33.846 1.00 67.31 243 GLU A C 1
ATOM 1968 O O . GLU A 1 243 ? 12.514 -15.251 -33.063 1.00 67.31 243 GLU A O 1
ATOM 1973 N N . VAL A 1 244 ? 10.794 -13.855 -33.455 1.00 66.19 244 VAL A N 1
ATOM 1974 C CA . VAL A 1 244 ? 10.570 -13.466 -32.062 1.00 66.19 244 VAL A CA 1
ATOM 1975 C C . VAL A 1 244 ? 9.156 -13.861 -31.674 1.00 66.19 244 VAL A C 1
ATOM 1977 O O . VAL A 1 244 ? 8.192 -13.400 -32.291 1.00 66.19 244 VAL A O 1
ATOM 1980 N N . GLU A 1 245 ? 9.030 -14.689 -30.642 1.00 61.94 245 GLU A N 1
ATOM 1981 C CA . GLU A 1 245 ? 7.742 -14.969 -30.018 1.00 61.94 245 GLU A CA 1
ATOM 1982 C C . GLU A 1 245 ? 7.361 -13.801 -29.100 1.00 61.94 245 GLU A C 1
ATOM 1984 O O . GLU A 1 245 ? 8.117 -13.398 -28.218 1.00 61.94 245 GLU A O 1
ATOM 1989 N N . LEU A 1 246 ? 6.191 -13.212 -29.351 1.00 59.97 246 LEU A N 1
ATOM 1990 C CA . LEU A 1 246 ? 5.622 -12.136 -28.544 1.00 59.97 246 LEU A CA 1
ATOM 1991 C C . LEU A 1 246 ? 4.409 -12.683 -27.804 1.00 59.97 246 LEU A C 1
ATOM 1993 O O . LEU A 1 246 ? 3.421 -13.059 -28.439 1.00 59.97 246 LEU A O 1
ATOM 1997 N N . ASP A 1 247 ? 4.463 -12.675 -26.475 1.00 57.06 247 ASP A N 1
ATOM 1998 C CA . ASP A 1 247 ? 3.313 -13.056 -25.666 1.00 57.06 247 ASP A CA 1
ATOM 1999 C C . ASP A 1 247 ? 2.247 -11.949 -25.698 1.00 57.06 247 ASP A C 1
ATOM 2001 O O . ASP A 1 247 ? 2.472 -10.786 -25.329 1.00 57.06 247 ASP A O 1
ATOM 2005 N N . LEU A 1 248 ? 1.063 -12.310 -26.187 1.00 58.06 248 LEU A N 1
ATOM 2006 C CA . LEU A 1 248 ? -0.103 -11.443 -26.196 1.00 58.06 248 LEU A CA 1
ATOM 2007 C C . LEU A 1 248 ? -0.864 -11.696 -24.899 1.00 58.06 248 LEU A C 1
ATOM 2009 O O . LEU A 1 248 ? -1.691 -12.602 -24.835 1.00 58.06 248 LEU A O 1
ATOM 2013 N N . GLY A 1 249 ? -0.642 -10.840 -23.898 1.00 57.09 249 GLY A N 1
ATOM 2014 C CA . GLY A 1 249 ? -1.353 -10.845 -22.612 1.00 57.09 249 GLY A CA 1
ATOM 2015 C C . GLY A 1 249 ? -2.832 -10.440 -22.719 1.00 57.09 249 GLY A C 1
ATOM 2016 O O . GLY A 1 249 ? -3.305 -9.566 -21.987 1.00 57.09 249 GLY A O 1
ATOM 2017 N N . LEU A 1 250 ? -3.560 -11.019 -23.673 1.00 51.00 250 LEU A N 1
ATOM 2018 C CA . LEU A 1 250 ? -4.995 -10.886 -23.858 1.00 51.00 250 LEU A CA 1
ATOM 2019 C C . LEU A 1 250 ? -5.677 -11.956 -23.003 1.00 51.00 250 LEU A C 1
ATOM 2021 O O . LEU A 1 250 ? -5.542 -13.150 -23.252 1.00 51.00 250 LEU A O 1
ATOM 2025 N N . THR A 1 251 ? -6.427 -11.528 -21.992 1.00 52.16 251 THR A N 1
ATOM 2026 C CA . THR A 1 251 ? -7.387 -12.413 -21.323 1.00 52.16 251 THR A CA 1
ATOM 2027 C C . THR A 1 251 ? -8.515 -12.714 -22.316 1.00 52.16 251 THR A C 1
ATOM 2029 O O . THR A 1 251 ? -9.049 -11.779 -22.916 1.00 52.16 251 THR A O 1
ATOM 2032 N N . GLN A 1 252 ? -8.806 -14.002 -22.542 1.00 36.94 252 GLN A N 1
ATOM 2033 C CA . GLN A 1 252 ? -9.928 -14.456 -23.380 1.00 36.94 252 GLN A CA 1
ATOM 2034 C C . GLN A 1 252 ? -11.274 -13.930 -22.877 1.00 36.94 252 GLN A C 1
ATOM 2036 O O . GLN A 1 252 ? -11.459 -13.862 -21.640 1.00 36.94 252 GLN A O 1
#

Secondary structure (DSSP, 8-state):
-BTTEEEEE-TTT--EEEEEGGGEEEEEEEEETTEEEEEEEETTS-EEEEE---TTHHHHHHHHHHHHH---EEE-PPP-S----SEEEEETTEEEEEETTEEEEEEEGGGEEEEEE-SSEEEEEE---TTSSS---EEEEE----SSSSTTS----EEEEETEEEEEEEE-SSEEEEEESS--EEEEGGGEEEEEEEE-TTSSEEEEEEEE---S-TTS--SSEETTEE-SEEEEEEETT------B----

Foldseek 3Di:
DDLFWDWDQDPVPRDIDIGGLVQFDAWEWEDDDPFIWIWTQGPQRDIDIDTDDHPVCVVVVQVSCCVRSVHGYHYADADPPPDQDADWDRGRQKIFGDDPNHTHDIDRVVQFPDWDDDPFKIKTAGDDDPVDPDDDGIDMDGHDPDPPPPPVDPQQFWQWPVVGFTWRWADDPFWIWTHGNVDIFTGGPVQFDDWDWAADPVNFKIKIKTFGHQPPDDPDDGRADDPPDRTRIIITMDTPPDDDDHDHPDDD

pLDDT: mean 83.2, std 13.16, range [36.94, 95.75]